Protein AF-A0A3D0DYP4-F1 (afdb_monomer_lite)

pLDDT: mean 95.82, std 3.36, range [83.12, 98.88]

Secondary structure (DSSP, 8-state):
-HHHHHHHHB-TTSPBPHHHHHHHHHHHTT------THHHHTTSSEEESSPPPHHHHHHH---BTTTEEE---TT-SSEEEEESTTTTTTHHHHHHHHHHHT-SEEEEE-TTEEEEE-TTSEEEEEESS-EEEEE-TT-EEPSSSS-EEEEEEEEE-TT-EEETTTTEEE--HHHHT-B--TTS-SB-S-EEES-TTSTTHHHHHHHHHHTBS-SEEEEEE---TTSSSTTEEEEEEEEEEEEEEEEE-SSSS-EEEEEEEEEEEEEEPPSSSS---

Sequence (277 aa):
DQARITRALRRADGANTLVLDALWEMYRRGGVIAGTSAGAAIMSSTMFGHPKPVLATLKLGLTDGQEITPGLGFIGDDVFVDQHLLVRGRFARMLPAMLQKGYKLGLGIDENTAMVVGPNRDVEVLGYKGALVVDLSAANAQQGPFNVSNVRLSYLDNGDRFNIASHSFTPAQDKADGRLDPARPYYREPLFSADILGNSTVVDLMGKLIDSDQPEAIGLTLDSPHGVQPDLGFEFKFSRTGESVGYMSAATEAYSIYNVRLDIRPIVVRRPLYQYK

Radius of gyration: 19.32 Å; chains: 1; bounding box: 42×48×60 Å

Foldseek 3Di:
DLVVVLPVQADPVRHGDPVLVVVVVCVVVVHDQDADASSQQLQQQKGADAADQLQCCLAPPDDEPHRIYGHSNNVHHQEGEHEQCQAQVCVRSVVSVCVVSVHFKYKYAHPQWDWDQDPQQKTAIAGDQFIKIWGCPVKDFDPDRTWIWFIWIKTAGHGWMARPVVRDTDHHPLFRVQKADQVQAPDEDAAEEAACSHRNNVVVSLVNQQRYPDQKHKYKDADDPPDDVRQKIKIKIKGDDPPWIKTAGPVDRDMIIGTIIITMDIDTQDPPNDDDD

Structure (mmCIF, N/CA/C/O backbone):
data_AF-A0A3D0DYP4-F1
#
_entry.id   AF-A0A3D0DYP4-F1
#
loop_
_atom_site.group_PDB
_atom_site.id
_atom_site.type_symbol
_atom_site.label_atom_id
_atom_site.label_alt_id
_atom_site.label_comp_id
_atom_site.label_asym_id
_atom_site.label_entity_id
_atom_site.label_seq_id
_atom_site.pdbx_PDB_ins_code
_atom_site.Cartn_x
_atom_site.Cartn_y
_atom_site.Cartn_z
_atom_site.occupancy
_atom_site.B_iso_or_equiv
_atom_site.auth_seq_id
_atom_site.auth_comp_id
_atom_site.auth_asym_id
_atom_site.auth_atom_id
_atom_site.pdbx_PDB_model_num
ATOM 1 N N . ASP A 1 1 ? 19.675 1.678 -3.512 1.00 87.25 1 ASP A N 1
ATOM 2 C CA . ASP A 1 1 ? 19.029 2.870 -4.086 1.00 87.25 1 ASP A CA 1
ATOM 3 C C . ASP A 1 1 ? 18.382 2.491 -5.407 1.00 87.25 1 ASP A C 1
ATOM 5 O O . ASP A 1 1 ? 19.077 2.048 -6.315 1.00 87.25 1 ASP A O 1
ATOM 9 N N . GLN A 1 2 ? 17.065 2.612 -5.486 1.00 90.88 2 GLN A N 1
ATOM 10 C CA . GLN A 1 2 ? 16.262 2.273 -6.656 1.00 90.88 2 GLN A CA 1
ATOM 11 C C . GLN A 1 2 ? 16.534 3.214 -7.834 1.00 90.88 2 GLN A C 1
ATOM 13 O O . GLN A 1 2 ? 16.577 2.752 -8.972 1.00 90.88 2 GLN A O 1
ATOM 18 N N . ALA A 1 3 ? 16.862 4.488 -7.580 1.00 91.12 3 ALA A N 1
ATOM 19 C CA . ALA A 1 3 ? 17.248 5.418 -8.640 1.00 91.12 3 ALA A CA 1
ATOM 20 C C . ALA A 1 3 ? 18.579 5.010 -9.299 1.0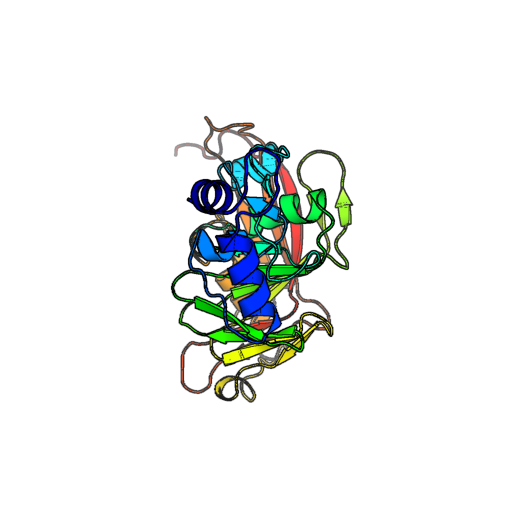0 91.12 3 ALA A C 1
ATOM 22 O O . ALA A 1 3 ? 18.757 5.149 -10.507 1.00 91.12 3 ALA A O 1
ATOM 23 N N . ARG A 1 4 ? 19.524 4.449 -8.534 1.00 93.81 4 ARG A N 1
ATOM 24 C CA . ARG A 1 4 ? 20.750 3.857 -9.089 1.00 93.81 4 ARG A CA 1
ATOM 25 C C . ARG A 1 4 ? 20.467 2.631 -9.960 1.00 93.81 4 ARG A C 1
ATOM 27 O O . ARG A 1 4 ? 21.131 2.485 -10.981 1.00 93.81 4 ARG A O 1
ATOM 34 N N . ILE A 1 5 ? 19.509 1.779 -9.580 1.00 95.31 5 ILE A N 1
ATOM 35 C CA . ILE A 1 5 ? 19.123 0.605 -10.382 1.00 95.31 5 ILE A CA 1
ATOM 36 C C . ILE A 1 5 ? 18.554 1.060 -11.727 1.00 95.31 5 ILE A C 1
ATOM 38 O O . ILE A 1 5 ? 19.027 0.616 -12.772 1.00 95.31 5 ILE A O 1
ATOM 42 N N . THR A 1 6 ? 17.593 1.990 -11.720 1.00 95.44 6 THR A N 1
ATOM 43 C CA . THR A 1 6 ? 16.993 2.476 -12.967 1.00 95.44 6 THR A CA 1
ATOM 44 C C . THR A 1 6 ? 18.008 3.214 -13.833 1.00 95.44 6 THR A C 1
ATOM 46 O O . THR A 1 6 ? 18.073 2.922 -15.019 1.00 95.44 6 THR A O 1
ATOM 49 N N . ARG A 1 7 ? 18.886 4.062 -13.273 1.00 94.12 7 ARG A N 1
ATOM 50 C CA . ARG A 1 7 ? 19.970 4.723 -14.036 1.00 94.12 7 ARG A CA 1
ATOM 51 C C . ARG A 1 7 ? 20.981 3.757 -14.661 1.00 94.12 7 ARG A C 1
ATOM 53 O O . ARG A 1 7 ? 21.606 4.106 -15.652 1.00 94.12 7 ARG A O 1
ATOM 60 N N . ALA A 1 8 ? 21.188 2.579 -14.075 1.00 96.75 8 ALA A N 1
ATOM 61 C CA . ALA A 1 8 ? 22.080 1.568 -14.645 1.00 96.75 8 ALA A CA 1
ATOM 62 C C . ALA A 1 8 ? 21.416 0.777 -15.787 1.00 96.75 8 ALA A C 1
ATOM 64 O O . ALA A 1 8 ? 22.102 0.265 -16.669 1.00 96.75 8 ALA A O 1
ATOM 65 N N . LEU A 1 9 ? 20.085 0.662 -15.763 1.00 97.50 9 LEU A N 1
ATOM 66 C CA . LEU A 1 9 ? 19.309 -0.166 -16.689 1.00 97.50 9 LEU A CA 1
ATOM 67 C C . LEU A 1 9 ? 18.567 0.643 -17.764 1.00 97.50 9 LEU A C 1
ATOM 69 O O . LEU A 1 9 ? 18.179 0.083 -18.786 1.00 97.50 9 LEU A O 1
ATOM 73 N N . ARG A 1 10 ? 18.427 1.956 -17.579 1.00 96.81 10 ARG A N 1
ATOM 74 C CA . ARG A 1 10 ? 17.870 2.913 -18.537 1.00 96.81 10 ARG A CA 1
ATOM 75 C C . ARG A 1 10 ? 18.953 3.881 -19.002 1.00 96.81 10 ARG A C 1
ATOM 77 O O . ARG A 1 10 ? 19.797 4.312 -18.221 1.00 96.81 10 ARG A O 1
ATOM 84 N N . ARG A 1 11 ? 18.908 4.239 -20.280 1.00 95.38 11 ARG A N 1
ATOM 85 C CA . ARG A 1 11 ? 19.701 5.322 -20.867 1.00 95.38 11 ARG A CA 1
ATOM 86 C C . ARG A 1 11 ? 19.122 6.683 -20.465 1.00 95.38 11 ARG A C 1
ATOM 88 O O . ARG A 1 11 ? 18.004 6.771 -19.962 1.00 95.38 11 ARG A O 1
ATOM 95 N N . ALA A 1 12 ? 19.887 7.752 -20.692 1.00 91.56 12 ALA A N 1
ATOM 96 C CA . ALA A 1 12 ? 19.491 9.114 -20.319 1.00 91.56 12 ALA A CA 1
ATOM 97 C C . ALA A 1 12 ? 18.227 9.610 -21.052 1.00 91.56 12 ALA A C 1
ATOM 99 O O . ALA A 1 12 ? 17.507 10.451 -20.526 1.00 91.56 12 ALA A O 1
ATOM 100 N N . ASP A 1 13 ? 17.948 9.065 -22.236 1.00 93.12 13 ASP A N 1
ATOM 101 C CA . ASP A 1 13 ? 16.744 9.316 -23.039 1.00 93.12 13 ASP A CA 1
ATOM 102 C C . ASP A 1 13 ? 15.527 8.472 -22.600 1.00 93.12 13 ASP A C 1
ATOM 104 O O . ASP A 1 13 ? 14.456 8.573 -23.193 1.00 93.12 13 ASP A O 1
ATOM 108 N N . GLY A 1 14 ? 15.675 7.631 -21.568 1.00 91.50 14 GLY A N 1
ATOM 109 C CA . GLY A 1 14 ? 14.636 6.731 -21.069 1.00 91.50 14 GLY A CA 1
ATOM 110 C C . GLY A 1 14 ? 14.553 5.384 -21.796 1.00 91.50 14 GLY A C 1
ATOM 111 O O . GLY A 1 14 ? 13.790 4.513 -21.366 1.00 91.50 14 GLY A O 1
ATOM 112 N N . ALA A 1 15 ? 15.346 5.157 -22.847 1.00 95.75 15 ALA A N 1
ATOM 113 C CA . ALA A 1 15 ? 15.391 3.868 -23.527 1.00 95.75 15 ALA A CA 1
ATOM 114 C C . ALA A 1 15 ? 16.019 2.783 -22.637 1.00 95.75 15 ALA A C 1
ATOM 116 O O . ALA A 1 15 ? 16.818 3.059 -21.736 1.00 95.75 15 ALA A O 1
ATOM 117 N N . ASN A 1 16 ? 15.675 1.523 -22.893 1.00 98.00 16 ASN A N 1
ATOM 118 C CA . ASN A 1 16 ? 16.319 0.396 -22.229 1.00 98.00 16 ASN A CA 1
ATOM 119 C C . ASN A 1 16 ? 17.803 0.304 -22.623 1.00 98.00 16 ASN A C 1
ATOM 121 O O . ASN A 1 16 ? 18.206 0.646 -23.739 1.00 98.00 16 ASN A O 1
ATOM 125 N N . THR A 1 17 ? 18.638 -0.172 -21.701 1.00 98.56 17 THR A N 1
ATOM 126 C CA . THR A 1 17 ? 19.943 -0.732 -22.073 1.00 98.56 17 THR A CA 1
ATOM 127 C C . THR A 1 17 ? 19.760 -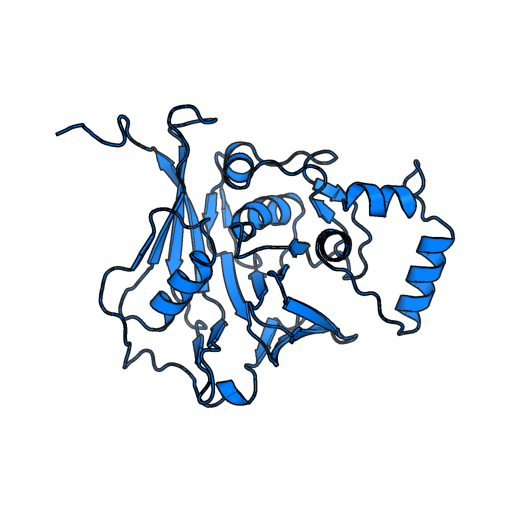2.143 -22.635 1.00 98.56 17 THR A C 1
ATOM 129 O O . THR A 1 17 ? 18.754 -2.794 -22.362 1.00 98.56 17 THR A O 1
ATOM 132 N N . LEU A 1 18 ? 20.773 -2.665 -23.336 1.00 98.38 18 LEU A N 1
ATOM 133 C CA . LEU A 1 18 ? 20.760 -4.054 -23.823 1.00 98.38 18 LEU A CA 1
ATOM 134 C C . LEU A 1 18 ? 20.574 -5.072 -22.685 1.00 98.38 18 LEU A C 1
ATOM 136 O O . LEU A 1 18 ? 19.973 -6.122 -22.881 1.00 98.38 18 LEU A O 1
ATOM 140 N N . VAL A 1 19 ? 21.066 -4.750 -21.483 1.00 98.25 19 VAL A N 1
ATOM 141 C CA . VAL A 1 19 ? 20.870 -5.584 -20.291 1.00 98.25 19 VAL A CA 1
ATOM 142 C C . VAL A 1 19 ? 19.402 -5.587 -19.877 1.00 98.25 19 VAL A C 1
ATOM 144 O O . VAL A 1 19 ? 18.854 -6.650 -19.605 1.00 98.25 19 VAL A O 1
ATOM 147 N N . LEU A 1 20 ? 18.749 -4.422 -19.846 1.00 98.38 20 LEU A N 1
ATOM 148 C CA . LEU A 1 20 ? 17.332 -4.349 -19.499 1.00 98.38 20 LEU A CA 1
ATOM 149 C C . LEU A 1 20 ? 16.452 -5.046 -20.545 1.00 98.38 20 LEU A C 1
ATOM 151 O O . LEU A 1 20 ? 15.517 -5.744 -20.161 1.00 98.38 20 LEU A O 1
ATOM 155 N N . ASP A 1 21 ? 16.777 -4.928 -21.833 1.00 98.56 21 ASP A N 1
ATOM 156 C CA . ASP A 1 21 ? 16.085 -5.676 -22.889 1.00 98.56 21 ASP A CA 1
ATOM 157 C C . ASP A 1 21 ? 16.237 -7.191 -22.699 1.00 98.56 21 ASP A C 1
ATOM 159 O O . ASP A 1 21 ? 15.239 -7.911 -22.691 1.00 98.56 21 ASP A O 1
ATOM 163 N N . ALA A 1 22 ? 17.451 -7.677 -22.422 1.00 98.56 22 ALA A N 1
ATOM 164 C CA . ALA A 1 22 ? 17.691 -9.095 -22.150 1.00 98.56 22 ALA A CA 1
ATOM 165 C C . ALA A 1 22 ? 16.941 -9.604 -20.902 1.00 98.56 22 ALA A C 1
ATOM 167 O O . ALA A 1 22 ? 16.429 -10.726 -20.904 1.00 98.56 22 ALA A O 1
ATOM 168 N N . LEU A 1 23 ? 16.839 -8.790 -19.843 1.00 98.44 23 LEU A N 1
ATOM 169 C CA . LEU A 1 23 ? 16.047 -9.118 -18.650 1.00 98.44 23 LEU A CA 1
ATOM 170 C C . LEU A 1 23 ? 14.555 -9.227 -18.981 1.00 98.44 23 LEU A C 1
ATOM 172 O O . LEU A 1 23 ? 13.903 -10.180 -18.560 1.00 98.44 23 LEU A O 1
ATOM 176 N N . TRP A 1 24 ? 14.025 -8.286 -19.764 1.00 98.19 24 TRP A N 1
ATOM 177 C CA . TRP A 1 24 ? 12.640 -8.322 -20.227 1.00 98.19 24 TRP A CA 1
ATOM 178 C C . TRP A 1 24 ? 12.347 -9.530 -21.114 1.00 98.19 24 TRP A C 1
ATOM 180 O O . TRP A 1 24 ? 11.310 -10.169 -20.947 1.00 98.19 24 TRP A O 1
ATOM 190 N N . GLU A 1 25 ? 13.247 -9.870 -22.035 1.00 98.38 25 GLU A N 1
ATOM 191 C CA . GLU A 1 25 ? 13.122 -11.077 -22.853 1.00 98.38 25 GLU A CA 1
ATOM 192 C C . GLU A 1 25 ? 13.130 -12.347 -22.001 1.00 98.38 25 GLU A C 1
ATOM 194 O O . GLU A 1 25 ? 12.296 -13.227 -22.200 1.00 98.38 25 GLU A O 1
ATOM 199 N N . MET A 1 26 ? 14.048 -12.443 -21.035 1.00 98.25 26 MET A N 1
ATOM 200 C CA . MET A 1 26 ? 14.122 -13.570 -20.106 1.00 98.25 26 MET A CA 1
ATOM 201 C C . MET A 1 26 ? 12.825 -13.712 -19.301 1.00 98.25 26 MET A C 1
ATOM 203 O O . MET A 1 26 ? 12.260 -14.805 -19.257 1.00 98.25 26 MET A O 1
ATOM 207 N N . TYR A 1 27 ? 12.313 -12.608 -18.752 1.00 97.62 27 TYR A N 1
ATOM 208 C CA . TYR A 1 27 ? 11.062 -12.588 -17.996 1.00 97.62 27 TYR A CA 1
ATOM 209 C C . TYR A 1 27 ? 9.865 -13.026 -18.851 1.00 97.62 27 TYR A C 1
ATOM 211 O O . TYR A 1 27 ? 9.103 -13.908 -18.463 1.00 97.62 27 TYR A O 1
ATOM 219 N N . ARG A 1 28 ? 9.745 -12.500 -20.077 1.00 95.81 28 ARG A N 1
ATOM 220 C CA . ARG A 1 28 ? 8.665 -12.859 -21.017 1.00 95.81 28 ARG A CA 1
ATOM 221 C C . ARG A 1 28 ? 8.725 -14.311 -21.496 1.00 95.81 28 ARG A C 1
ATOM 223 O O . ARG A 1 28 ? 7.699 -14.850 -21.896 1.00 95.81 28 ARG A O 1
ATOM 230 N N . ARG A 1 29 ? 9.895 -14.957 -21.442 1.00 97.19 29 ARG A N 1
ATOM 231 C CA . ARG A 1 29 ? 10.062 -16.399 -21.706 1.00 97.19 29 ARG A CA 1
ATOM 232 C C . ARG A 1 29 ? 9.784 -17.281 -20.478 1.00 97.19 29 ARG A C 1
ATOM 234 O O . ARG A 1 29 ? 10.038 -18.480 -20.537 1.00 97.19 29 ARG A O 1
ATOM 241 N N . GLY A 1 30 ? 9.273 -16.712 -19.385 1.00 96.12 30 GLY A N 1
ATOM 242 C CA . GLY A 1 30 ? 8.930 -17.438 -18.159 1.00 96.12 30 GLY A CA 1
ATOM 243 C C . GLY A 1 30 ? 10.058 -17.517 -17.132 1.00 96.12 30 GLY A C 1
ATOM 244 O O . GLY A 1 30 ? 9.945 -18.257 -16.158 1.00 96.12 30 GLY A O 1
ATOM 245 N N . GLY A 1 31 ? 11.153 -16.780 -17.327 1.00 97.56 31 GLY A N 1
ATOM 246 C CA . GLY A 1 31 ? 12.169 -16.639 -16.293 1.00 97.56 31 GLY A CA 1
ATOM 247 C C . GLY A 1 31 ? 11.711 -15.717 -15.156 1.00 97.56 31 GLY A C 1
ATOM 248 O O . GLY A 1 31 ? 10.769 -14.940 -15.298 1.00 97.56 31 GLY A O 1
ATOM 249 N N . VAL A 1 32 ? 12.376 -15.808 -14.005 1.00 97.31 32 VAL A N 1
ATOM 250 C CA . VAL A 1 32 ? 11.975 -15.105 -12.777 1.00 97.31 32 VAL A CA 1
ATOM 251 C C . VAL A 1 32 ? 12.856 -13.882 -12.547 1.00 97.31 32 VAL A C 1
ATOM 253 O O . VAL A 1 32 ? 14.083 -13.968 -12.605 1.00 97.31 32 VAL A O 1
ATOM 256 N N . ILE A 1 33 ? 12.230 -12.749 -12.221 1.00 98.00 33 ILE A N 1
ATOM 257 C CA . ILE A 1 33 ? 12.911 -11.561 -11.701 1.00 98.00 33 ILE A CA 1
ATOM 258 C C . ILE A 1 33 ? 12.528 -11.402 -10.233 1.00 98.00 33 ILE A C 1
ATOM 260 O O . ILE A 1 33 ? 11.350 -11.345 -9.891 1.00 98.00 33 ILE A O 1
ATOM 264 N N . ALA A 1 34 ? 13.535 -11.313 -9.370 1.00 97.38 34 ALA A N 1
ATOM 265 C CA . ALA A 1 34 ? 13.367 -11.087 -7.942 1.00 97.38 34 ALA A CA 1
ATOM 266 C C . ALA A 1 34 ? 14.136 -9.835 -7.513 1.00 97.38 34 ALA A C 1
ATOM 268 O O . ALA A 1 34 ? 15.216 -9.540 -8.028 1.00 97.38 34 ALA A O 1
ATOM 269 N N . GLY A 1 35 ? 13.588 -9.100 -6.548 1.00 96.00 35 GLY A N 1
ATOM 270 C CA . GLY A 1 35 ? 14.201 -7.886 -6.028 1.00 96.00 35 GLY A CA 1
ATOM 271 C C . GLY A 1 35 ? 13.782 -7.621 -4.588 1.00 96.00 35 GLY A C 1
ATOM 272 O O . GLY A 1 35 ? 12.615 -7.755 -4.242 1.00 96.00 35 GLY A O 1
ATOM 273 N N . THR A 1 36 ? 14.742 -7.229 -3.750 1.00 95.44 36 THR A N 1
ATOM 274 C CA . THR A 1 36 ? 14.519 -6.869 -2.341 1.00 95.44 36 THR A CA 1
ATOM 275 C C . THR A 1 36 ? 14.731 -5.373 -2.126 1.00 95.44 36 THR A C 1
ATOM 277 O O . THR A 1 36 ? 15.600 -4.767 -2.763 1.00 95.44 36 THR A O 1
ATOM 280 N N . SER A 1 37 ? 13.938 -4.761 -1.241 1.00 93.88 37 SER A N 1
ATOM 281 C CA . SER A 1 37 ? 13.980 -3.322 -0.948 1.00 93.88 37 SER A CA 1
ATOM 282 C C . SER A 1 37 ? 13.903 -2.488 -2.243 1.00 93.88 37 SER A C 1
ATOM 284 O O . SER A 1 37 ? 12.920 -2.577 -2.975 1.00 93.88 37 SER A O 1
ATOM 286 N N . ALA A 1 38 ? 14.945 -1.735 -2.603 1.00 95.38 38 ALA A N 1
ATOM 287 C CA . ALA A 1 38 ? 15.020 -1.011 -3.876 1.00 95.38 38 ALA A CA 1
ATOM 288 C C . ALA A 1 38 ? 14.679 -1.875 -5.112 1.00 95.38 38 ALA A C 1
ATOM 290 O O . ALA A 1 38 ? 14.081 -1.371 -6.057 1.00 95.38 38 ALA A O 1
ATOM 291 N N . GLY A 1 39 ? 15.024 -3.168 -5.093 1.00 97.12 39 GLY A N 1
ATOM 292 C CA . GLY A 1 39 ? 14.673 -4.126 -6.141 1.00 97.12 39 GLY A CA 1
ATOM 293 C C . GLY A 1 39 ? 13.178 -4.463 -6.210 1.00 97.12 39 GLY A C 1
ATOM 294 O O . GLY A 1 39 ? 12.693 -4.791 -7.282 1.00 97.12 39 GLY A O 1
ATOM 295 N N . ALA A 1 40 ? 12.444 -4.367 -5.099 1.00 96.94 40 ALA A N 1
ATOM 296 C CA . ALA A 1 40 ? 10.988 -4.510 -5.088 1.00 96.94 40 ALA A CA 1
ATOM 297 C C . ALA A 1 40 ? 10.311 -3.236 -5.616 1.00 96.94 40 ALA A C 1
ATOM 299 O O . ALA A 1 40 ? 9.395 -3.309 -6.427 1.00 96.94 40 ALA A O 1
ATOM 300 N N . ALA A 1 41 ? 10.814 -2.059 -5.225 1.00 97.06 41 ALA A N 1
ATOM 301 C CA . ALA A 1 41 ? 10.252 -0.772 -5.641 1.00 97.06 41 ALA A CA 1
ATOM 302 C C . ALA A 1 41 ? 10.283 -0.561 -7.166 1.00 97.06 41 ALA A C 1
ATOM 304 O O . ALA A 1 41 ? 9.374 0.045 -7.719 1.00 97.06 41 ALA A O 1
ATOM 305 N N . ILE A 1 42 ? 11.306 -1.072 -7.862 1.00 97.69 42 ILE A N 1
ATOM 306 C CA . ILE A 1 42 ? 11.396 -0.971 -9.329 1.00 97.69 42 ILE A CA 1
ATOM 307 C C . ILE A 1 42 ? 10.405 -1.879 -10.074 1.00 97.69 42 ILE A C 1
ATOM 309 O O . ILE A 1 42 ? 10.315 -1.774 -11.296 1.00 97.69 42 ILE A O 1
ATOM 313 N N . MET A 1 43 ? 9.710 -2.796 -9.392 1.00 98.19 43 MET A N 1
ATOM 314 C CA . MET A 1 43 ? 8.836 -3.764 -10.061 1.00 98.19 43 MET A CA 1
ATOM 315 C C . MET A 1 43 ? 7.612 -3.093 -10.683 1.00 98.19 43 MET A C 1
ATOM 317 O O . MET A 1 43 ? 7.202 -3.505 -11.763 1.00 98.19 43 MET A O 1
ATOM 321 N N . SER A 1 44 ? 7.064 -2.047 -10.060 1.00 98.06 44 SER A N 1
ATOM 322 C CA . SER A 1 44 ? 5.999 -1.218 -10.638 1.00 98.06 44 SER A CA 1
ATOM 323 C C . SER A 1 44 ? 6.544 -0.191 -11.631 1.00 98.06 44 SER A C 1
ATOM 325 O O . SER A 1 44 ? 7.724 0.169 -11.607 1.00 98.06 44 SER A O 1
ATOM 327 N N . SER A 1 45 ? 5.690 0.288 -12.539 1.00 97.50 45 SER A N 1
ATOM 328 C CA . SER A 1 45 ? 6.084 1.285 -13.545 1.00 97.50 45 SER A CA 1
ATOM 329 C C . SER A 1 45 ? 6.295 2.686 -12.970 1.00 97.50 45 SER A C 1
ATOM 331 O O . SER A 1 45 ? 7.064 3.469 -13.526 1.00 97.50 45 SER A O 1
ATOM 333 N N . THR A 1 46 ? 5.713 2.974 -11.804 1.00 98.06 46 THR A N 1
ATOM 334 C CA . THR A 1 46 ? 6.084 4.105 -10.944 1.00 98.06 46 THR A CA 1
ATOM 335 C C . THR A 1 46 ? 6.715 3.588 -9.656 1.00 98.06 46 THR A C 1
ATOM 337 O O . THR A 1 46 ? 6.243 2.605 -9.091 1.00 98.06 46 THR A O 1
ATOM 340 N N . MET A 1 47 ? 7.746 4.269 -9.160 1.00 97.56 47 MET A N 1
ATOM 341 C CA . MET A 1 47 ? 8.402 3.975 -7.884 1.00 97.56 47 MET A CA 1
ATOM 342 C C . MET A 1 47 ? 8.669 5.258 -7.090 1.00 97.56 47 MET A C 1
ATOM 344 O O . MET A 1 47 ? 8.713 6.349 -7.658 1.00 97.56 47 MET A O 1
ATOM 348 N N . PHE A 1 48 ? 8.940 5.139 -5.789 1.00 97.31 48 PHE A N 1
ATOM 349 C CA . PHE A 1 48 ? 9.502 6.258 -5.028 1.00 97.31 48 PHE A CA 1
ATOM 350 C C . PHE A 1 48 ? 10.977 6.480 -5.395 1.00 97.31 48 PHE A C 1
ATOM 352 O O . PHE A 1 48 ? 11.792 5.576 -5.228 1.00 97.31 48 PHE A O 1
ATOM 359 N N . GLY A 1 49 ? 11.334 7.683 -5.845 1.00 93.75 49 GLY A N 1
ATOM 360 C CA . GLY A 1 49 ? 12.709 8.093 -6.142 1.00 93.75 49 GLY A CA 1
ATOM 361 C C . GLY A 1 49 ? 13.413 8.616 -4.891 1.00 93.75 49 GLY A C 1
ATOM 362 O O . GLY A 1 49 ? 14.093 7.865 -4.193 1.00 93.75 49 GLY A O 1
ATOM 363 N N . HIS A 1 50 ? 13.189 9.896 -4.579 1.00 91.88 50 HIS A N 1
ATOM 364 C CA . HIS A 1 50 ? 13.703 10.571 -3.381 1.00 91.88 50 HIS A CA 1
ATOM 365 C C . HIS A 1 50 ? 12.546 10.936 -2.439 1.00 91.88 50 HIS A C 1
ATOM 367 O O . HIS A 1 50 ? 12.138 12.093 -2.381 1.00 91.88 50 HIS A O 1
ATOM 373 N N . PRO A 1 51 ? 11.949 9.958 -1.737 1.00 90.62 51 PRO A N 1
ATOM 374 C CA . PRO A 1 51 ? 10.749 10.203 -0.953 1.00 90.62 51 PRO A CA 1
ATOM 375 C C . PRO A 1 51 ? 11.033 11.087 0.264 1.00 90.62 51 PRO A C 1
ATOM 377 O O . PRO A 1 51 ? 12.016 10.891 0.983 1.00 90.62 51 PRO A O 1
ATOM 380 N N . LYS A 1 52 ? 10.091 11.984 0.556 1.00 93.69 52 LYS A N 1
ATOM 381 C CA . LYS A 1 52 ? 9.989 12.662 1.851 1.00 93.69 52 LYS A CA 1
ATOM 382 C C . LYS A 1 52 ? 9.714 11.637 2.971 1.00 93.69 52 LYS A C 1
ATOM 384 O O . LYS A 1 52 ? 9.258 10.518 2.696 1.00 93.69 52 LYS A O 1
ATOM 389 N N . PRO A 1 53 ? 9.918 12.001 4.252 1.00 94.06 53 PRO A N 1
ATOM 390 C CA . PRO A 1 53 ? 9.329 11.261 5.367 1.00 94.06 53 PRO A CA 1
ATOM 391 C C . PRO A 1 53 ? 7.820 11.043 5.166 1.00 94.06 53 PRO A C 1
ATOM 393 O O . PRO A 1 53 ? 7.158 11.837 4.493 1.00 94.06 53 PRO A O 1
ATOM 396 N N . VAL A 1 54 ? 7.263 9.977 5.749 1.00 95.75 54 VAL A N 1
ATOM 397 C CA . VAL A 1 54 ? 5.864 9.571 5.510 1.00 95.75 54 VAL A CA 1
ATOM 398 C C . VAL A 1 54 ? 4.888 10.701 5.835 1.00 95.75 54 VAL A C 1
ATOM 400 O O . VAL A 1 54 ? 4.114 11.103 4.972 1.00 95.75 54 VAL A O 1
ATOM 403 N N . LEU A 1 55 ? 4.977 11.283 7.032 1.00 95.31 55 LEU A N 1
ATOM 404 C CA . LEU A 1 55 ? 4.087 12.372 7.430 1.00 95.31 55 LEU A CA 1
ATOM 405 C C . LEU A 1 55 ? 4.252 13.616 6.543 1.00 95.31 55 LEU A C 1
ATOM 407 O O . LEU A 1 55 ? 3.266 14.217 6.127 1.00 95.31 55 LEU A O 1
ATOM 411 N N . ALA A 1 56 ? 5.487 13.967 6.177 1.00 95.12 56 ALA A N 1
ATOM 412 C CA . ALA A 1 56 ? 5.747 15.071 5.255 1.00 95.12 56 ALA A CA 1
ATOM 413 C C . ALA A 1 56 ? 5.146 14.816 3.861 1.00 95.12 56 ALA A C 1
ATOM 415 O O . ALA A 1 56 ? 4.686 15.756 3.222 1.00 95.12 56 ALA A O 1
ATOM 416 N N . THR A 1 57 ? 5.095 13.559 3.413 1.00 96.44 57 THR A N 1
ATOM 417 C CA . THR A 1 57 ? 4.422 13.174 2.163 1.00 96.44 57 THR A CA 1
ATOM 418 C C . THR A 1 57 ? 2.921 13.459 2.228 1.00 96.44 57 THR A C 1
ATOM 420 O O . THR A 1 57 ? 2.367 14.014 1.286 1.00 96.44 57 THR A O 1
ATOM 423 N N . LEU A 1 58 ? 2.263 13.150 3.350 1.00 96.81 58 LEU A N 1
ATOM 424 C CA . LEU A 1 58 ? 0.837 13.449 3.535 1.00 96.81 58 LEU A CA 1
ATOM 425 C C . LEU A 1 58 ? 0.562 14.961 3.590 1.00 96.81 58 LEU A C 1
ATOM 427 O O . LEU A 1 58 ? -0.451 15.429 3.078 1.00 96.81 58 LEU A O 1
ATOM 431 N N . LYS A 1 59 ? 1.469 15.734 4.198 1.00 96.12 59 LYS A N 1
ATOM 432 C CA . LYS A 1 59 ? 1.324 17.192 4.363 1.00 96.12 59 LYS A CA 1
ATOM 433 C C . LYS A 1 59 ? 1.628 17.994 3.100 1.00 96.12 59 LYS A C 1
ATOM 435 O O . LYS A 1 59 ? 1.009 19.028 2.869 1.00 96.12 59 LYS A O 1
ATOM 440 N N . LEU A 1 60 ? 2.635 17.569 2.338 1.00 95.81 60 LEU A N 1
ATOM 441 C CA . LEU A 1 60 ? 3.216 18.347 1.238 1.00 95.81 60 LEU A CA 1
ATOM 442 C C . LEU A 1 60 ? 2.945 17.745 -0.142 1.00 95.81 60 LEU A C 1
ATOM 444 O O . LEU A 1 60 ? 3.258 18.380 -1.145 1.00 95.81 60 LEU A O 1
ATOM 448 N N . GLY A 1 61 ? 2.399 16.530 -0.202 1.00 95.12 61 GLY A N 1
ATOM 449 C CA . GLY A 1 61 ? 2.212 15.805 -1.450 1.00 95.12 61 GLY A CA 1
ATOM 450 C C . GLY A 1 61 ? 3.527 15.326 -2.071 1.00 95.12 61 GLY A C 1
ATOM 451 O O . GLY A 1 61 ? 4.566 15.195 -1.410 1.00 95.12 61 GLY A O 1
ATOM 452 N N . LEU A 1 62 ? 3.453 15.027 -3.367 1.00 96.44 62 LEU A N 1
ATOM 453 C CA . LEU A 1 62 ? 4.510 14.392 -4.148 1.00 96.44 62 LEU A CA 1
ATOM 454 C C . LEU A 1 62 ? 4.713 15.135 -5.470 1.00 96.44 62 LEU A C 1
ATOM 456 O O . LEU A 1 62 ? 3.754 15.544 -6.124 1.00 96.44 62 LEU A O 1
ATOM 460 N N . THR A 1 63 ? 5.966 15.235 -5.898 1.00 97.00 63 THR A N 1
ATOM 461 C CA . THR A 1 63 ? 6.337 15.818 -7.186 1.00 97.00 63 THR A CA 1
ATOM 462 C C . THR A 1 63 ? 6.862 14.729 -8.123 1.00 97.00 63 THR A C 1
ATOM 464 O O . THR A 1 63 ? 7.779 13.977 -7.769 1.00 97.00 63 THR A O 1
ATOM 467 N N . ASP A 1 64 ? 6.298 14.657 -9.334 1.00 96.62 64 ASP A N 1
ATOM 468 C CA . ASP A 1 64 ? 6.803 13.792 -10.408 1.00 96.62 64 ASP A CA 1
ATOM 469 C C . ASP A 1 64 ? 8.255 14.167 -10.754 1.00 96.62 64 ASP A C 1
ATOM 471 O O . ASP A 1 64 ? 8.619 15.339 -10.844 1.00 96.62 64 ASP A O 1
ATOM 475 N N . GLY A 1 65 ? 9.109 13.161 -10.927 1.00 93.50 65 GLY A N 1
ATOM 476 C CA . GLY A 1 65 ? 10.540 13.348 -11.178 1.00 93.50 65 GLY A CA 1
ATOM 477 C C . GLY A 1 65 ? 11.381 13.591 -9.918 1.00 93.50 65 GLY A C 1
ATOM 478 O O . GLY A 1 65 ? 12.607 13.541 -10.006 1.00 93.50 65 GLY A O 1
ATOM 479 N N . GLN A 1 66 ? 10.758 13.801 -8.751 1.00 93.94 66 GLN A N 1
ATOM 480 C CA . GLN A 1 66 ? 11.451 13.939 -7.465 1.00 93.94 66 GLN A CA 1
ATOM 481 C C . GLN A 1 66 ? 11.097 12.786 -6.520 1.00 93.94 66 GLN A C 1
ATOM 483 O O . GLN A 1 66 ? 11.843 11.804 -6.431 1.00 93.94 66 GLN A O 1
ATOM 488 N N . GLU A 1 67 ? 9.958 12.875 -5.825 1.00 96.88 67 GLU A N 1
ATOM 489 C CA . GLU A 1 67 ? 9.554 11.846 -4.865 1.00 96.88 67 GLU A CA 1
ATOM 490 C C . GLU A 1 67 ? 9.077 10.578 -5.555 1.00 96.88 67 GLU A C 1
ATOM 492 O O . GLU A 1 67 ? 9.321 9.492 -5.035 1.00 96.88 67 GLU A O 1
ATOM 497 N N . ILE A 1 68 ? 8.436 10.707 -6.717 1.00 97.50 68 ILE A N 1
ATOM 498 C CA . ILE A 1 68 ? 7.998 9.585 -7.547 1.00 97.50 68 ILE A CA 1
ATOM 499 C C . ILE A 1 68 ? 8.633 9.683 -8.933 1.00 97.50 68 ILE A C 1
ATOM 501 O O . ILE A 1 68 ? 8.681 10.749 -9.544 1.00 97.50 68 ILE A O 1
ATOM 505 N N . THR A 1 69 ? 9.171 8.570 -9.422 1.00 96.88 69 THR A N 1
ATOM 506 C CA . THR A 1 69 ? 9.890 8.481 -10.700 1.00 96.88 69 THR A CA 1
ATOM 507 C C . THR A 1 69 ? 9.521 7.187 -11.426 1.00 96.88 69 THR A C 1
ATOM 509 O O . THR A 1 69 ? 8.999 6.269 -10.790 1.00 96.88 69 THR A O 1
ATOM 512 N N . PRO A 1 70 ? 9.822 7.053 -12.729 1.00 96.94 70 PRO A N 1
ATOM 513 C CA . PRO A 1 70 ? 9.614 5.795 -13.439 1.00 96.94 70 PRO A CA 1
ATOM 514 C C . PRO A 1 70 ? 10.395 4.636 -12.802 1.00 96.94 70 PRO A C 1
ATOM 516 O O . PRO A 1 70 ? 11.578 4.781 -12.478 1.00 96.94 70 PRO A O 1
ATOM 519 N N . GLY A 1 71 ? 9.724 3.501 -12.617 1.00 97.38 71 GLY A N 1
ATOM 520 C CA . GLY A 1 71 ? 10.319 2.212 -12.272 1.00 97.38 71 GLY A CA 1
ATOM 521 C C . GLY A 1 71 ? 10.634 1.387 -13.523 1.00 97.38 71 GLY A C 1
ATOM 522 O O . GLY A 1 71 ? 10.777 1.926 -14.623 1.00 97.38 71 GLY A O 1
ATOM 523 N N . LEU A 1 72 ? 10.775 0.069 -13.365 1.00 97.94 72 LEU A N 1
ATOM 524 C CA . LEU A 1 72 ? 11.019 -0.842 -14.486 1.00 97.94 72 LEU A CA 1
ATOM 525 C C . LEU A 1 72 ? 9.757 -1.540 -14.982 1.00 97.94 72 LEU A C 1
ATOM 527 O O . LEU A 1 72 ? 9.750 -1.885 -16.155 1.00 97.94 72 LEU A O 1
ATOM 531 N N . GLY A 1 73 ? 8.700 -1.668 -14.172 1.00 97.31 73 GLY A N 1
ATOM 532 C CA . GLY A 1 73 ? 7.365 -2.068 -14.645 1.00 97.31 73 GLY A CA 1
ATOM 533 C C . GLY A 1 73 ? 7.156 -3.563 -14.900 1.00 97.31 73 GLY A C 1
ATOM 534 O O . GLY A 1 73 ? 6.224 -3.925 -15.611 1.00 97.31 73 GLY A O 1
ATOM 535 N N . PHE A 1 74 ? 7.984 -4.443 -14.333 1.00 97.56 74 PHE A N 1
ATOM 536 C CA . PHE A 1 74 ? 7.849 -5.898 -14.483 1.00 97.56 74 PHE A CA 1
ATOM 537 C C . PHE A 1 74 ? 6.488 -6.458 -14.037 1.00 97.56 74 PHE A C 1
ATOM 539 O O . PHE A 1 74 ? 6.044 -7.451 -14.602 1.00 97.56 74 PHE A O 1
ATOM 546 N N . ILE A 1 75 ? 5.801 -5.822 -13.079 1.00 96.25 75 ILE A N 1
ATOM 547 C CA . ILE A 1 75 ? 4.463 -6.244 -12.616 1.00 96.25 75 ILE A CA 1
ATOM 548 C C . ILE A 1 75 ? 3.306 -5.622 -13.425 1.00 96.25 75 ILE A C 1
ATOM 550 O O . ILE A 1 75 ? 2.139 -5.849 -13.107 1.00 96.25 75 ILE A O 1
ATOM 554 N N . GLY A 1 76 ? 3.614 -4.865 -14.480 1.00 95.38 76 GLY A N 1
ATOM 555 C CA . GLY A 1 76 ? 2.639 -4.118 -15.272 1.00 95.38 76 GLY A CA 1
ATOM 556 C C . GLY A 1 76 ? 2.412 -2.689 -14.774 1.00 95.38 76 GLY A C 1
ATOM 557 O O . GLY A 1 76 ? 3.109 -2.190 -13.885 1.00 95.38 76 GLY A O 1
ATOM 558 N N . ASP A 1 77 ? 1.428 -2.030 -15.386 1.00 96.94 77 ASP A N 1
ATOM 559 C CA . ASP A 1 77 ? 1.115 -0.612 -15.170 1.00 96.94 77 ASP A CA 1
ATOM 560 C C . ASP A 1 77 ? -0.057 -0.370 -14.212 1.00 96.94 77 ASP A C 1
ATOM 562 O O . ASP A 1 77 ? -0.384 0.773 -13.910 1.00 96.94 77 ASP A O 1
ATOM 566 N N . ASP A 1 78 ? -0.685 -1.435 -13.720 1.00 97.56 78 ASP A N 1
ATOM 567 C CA . ASP A 1 78 ? -1.902 -1.402 -12.907 1.00 97.56 78 ASP A CA 1
ATOM 568 C C . ASP A 1 78 ? -1.655 -1.654 -11.409 1.00 97.56 78 ASP A C 1
ATOM 570 O O . ASP A 1 78 ? -2.553 -1.433 -10.594 1.00 97.56 78 ASP A O 1
ATOM 574 N N . VAL A 1 79 ? -0.433 -2.051 -11.031 1.00 98.38 79 VAL A N 1
ATOM 575 C CA . VAL A 1 79 ? -0.047 -2.345 -9.643 1.00 98.38 79 VAL A CA 1
ATOM 576 C C . VAL A 1 79 ? 1.104 -1.455 -9.191 1.00 98.38 79 VAL A C 1
ATOM 578 O O . VAL A 1 79 ? 2.172 -1.432 -9.804 1.00 98.38 79 VAL A O 1
ATOM 581 N N . PHE A 1 80 ? 0.907 -0.761 -8.072 1.00 98.69 80 PHE A N 1
ATOM 582 C CA . PHE A 1 80 ? 1.965 -0.007 -7.399 1.00 98.69 80 PHE A CA 1
ATOM 583 C C . PHE A 1 80 ? 2.666 -0.864 -6.340 1.00 98.69 80 PHE A C 1
ATOM 585 O O . PHE A 1 80 ? 1.993 -1.538 -5.561 1.00 98.69 80 PHE A O 1
ATOM 592 N N . VAL A 1 81 ? 4.001 -0.811 -6.267 1.00 98.44 81 VAL A N 1
ATOM 593 C CA . VAL A 1 81 ? 4.781 -1.565 -5.275 1.00 98.44 81 VAL A CA 1
ATOM 594 C C . VAL A 1 81 ? 5.576 -0.631 -4.365 1.00 98.44 81 VAL A C 1
ATOM 596 O O . VAL A 1 81 ? 6.296 0.254 -4.826 1.00 98.44 81 VAL A O 1
ATOM 599 N N . ASP A 1 82 ? 5.500 -0.861 -3.053 1.00 97.38 82 ASP A N 1
ATOM 600 C CA . ASP A 1 82 ? 6.413 -0.260 -2.071 1.00 97.38 82 ASP A CA 1
ATOM 601 C C . ASP A 1 82 ? 6.886 -1.313 -1.046 1.00 97.38 82 ASP A C 1
ATOM 603 O O . ASP A 1 82 ? 6.445 -2.461 -1.038 1.00 97.38 82 ASP A O 1
ATOM 607 N N . GLN A 1 83 ? 7.861 -0.948 -0.215 1.00 94.31 83 GLN A N 1
ATOM 608 C CA . GLN A 1 83 ? 8.599 -1.861 0.658 1.00 94.31 83 GLN A CA 1
ATOM 609 C C . GLN A 1 83 ? 8.869 -1.281 2.050 1.00 94.31 83 GLN A C 1
ATOM 611 O O . GLN A 1 83 ? 8.983 -0.060 2.214 1.00 94.31 83 GLN A O 1
ATOM 616 N N . HIS A 1 84 ? 9.071 -2.166 3.034 1.00 93.19 84 HIS A N 1
ATOM 617 C CA . HIS A 1 84 ? 9.172 -1.850 4.470 1.00 93.19 84 HIS A CA 1
ATOM 618 C C . HIS A 1 84 ? 7.901 -1.148 4.969 1.00 93.19 84 HIS A C 1
ATOM 620 O O . HIS A 1 84 ? 7.965 -0.077 5.585 1.00 93.19 84 HIS A O 1
ATOM 626 N N . LEU A 1 85 ? 6.740 -1.685 4.587 1.00 90.00 85 LEU A N 1
ATOM 627 C CA . LEU A 1 85 ? 5.457 -1.023 4.787 1.00 90.00 85 LEU A CA 1
ATOM 628 C C . LEU A 1 85 ? 5.052 -0.872 6.246 1.00 90.00 85 LEU A C 1
ATOM 630 O O . LEU A 1 85 ? 4.598 0.207 6.631 1.00 90.00 85 LEU A O 1
ATOM 634 N N . LEU A 1 86 ? 5.210 -1.933 7.029 1.00 88.62 86 LEU A N 1
ATOM 635 C CA . LEU A 1 86 ? 4.713 -2.019 8.397 1.00 88.62 86 LEU A CA 1
ATOM 636 C C . LEU A 1 86 ? 5.730 -1.440 9.364 1.00 88.62 86 LEU A C 1
ATOM 638 O O . LEU A 1 86 ? 5.394 -0.595 10.187 1.00 88.62 86 LEU A O 1
ATOM 642 N N . VAL A 1 87 ? 7.001 -1.813 9.201 1.00 84.25 87 VAL A N 1
ATOM 643 C CA . VAL A 1 87 ? 8.078 -1.372 10.097 1.00 84.25 87 VAL A CA 1
ATOM 644 C C . VAL A 1 87 ? 8.328 0.141 10.060 1.00 84.25 87 VAL A C 1
ATOM 646 O O . VAL A 1 87 ? 8.892 0.703 10.997 1.00 84.25 87 VAL A O 1
ATOM 649 N N . ARG A 1 88 ? 7.918 0.823 8.982 1.00 88.56 88 ARG A N 1
ATOM 650 C CA . ARG A 1 88 ? 8.160 2.263 8.768 1.00 88.56 88 ARG A CA 1
ATOM 651 C C . ARG A 1 88 ? 6.888 3.069 8.490 1.00 88.56 88 ARG A C 1
ATOM 653 O O . ARG A 1 88 ? 7.000 4.190 7.990 1.00 88.56 88 ARG A O 1
ATOM 660 N N . GLY A 1 89 ? 5.704 2.483 8.687 1.00 92.06 89 GLY A N 1
ATOM 661 C CA . GLY A 1 89 ? 4.422 3.138 8.401 1.00 92.06 89 GLY A CA 1
ATOM 662 C C . GLY A 1 89 ? 4.253 3.587 6.941 1.00 92.06 89 GLY A C 1
ATOM 663 O O . GLY A 1 89 ? 3.485 4.504 6.648 1.00 92.06 89 GLY A O 1
ATOM 664 N N . ARG A 1 90 ? 4.986 2.988 5.990 1.00 96.69 90 ARG A N 1
ATOM 665 C CA . ARG A 1 90 ? 5.022 3.444 4.588 1.00 96.69 90 ARG A CA 1
ATOM 666 C C . ARG A 1 90 ? 3.728 3.175 3.822 1.00 96.69 90 ARG A C 1
ATOM 668 O O . ARG A 1 90 ? 3.536 3.775 2.766 1.00 96.69 90 ARG A O 1
ATOM 675 N N . PHE A 1 91 ? 2.814 2.374 4.370 1.00 96.62 91 PHE A N 1
ATOM 676 C CA . PHE A 1 91 ? 1.471 2.211 3.804 1.00 96.62 91 PHE A CA 1
ATOM 677 C C . PHE A 1 91 ? 0.787 3.573 3.589 1.00 96.62 91 PHE A C 1
ATOM 679 O O . PHE A 1 91 ? 0.139 3.789 2.571 1.00 96.62 91 PHE A O 1
ATOM 686 N N . ALA A 1 92 ? 1.001 4.535 4.495 1.00 97.62 92 ALA A N 1
ATOM 687 C CA . ALA A 1 92 ? 0.356 5.837 4.411 1.00 97.62 92 ALA A CA 1
ATOM 688 C C . ALA A 1 92 ? 0.891 6.689 3.249 1.00 97.62 92 ALA A C 1
ATOM 690 O O . ALA A 1 92 ? 0.105 7.317 2.548 1.00 97.62 92 ALA A O 1
ATOM 691 N N . ARG A 1 93 ? 2.210 6.685 2.986 1.00 97.25 93 ARG A N 1
ATOM 692 C CA . ARG A 1 93 ? 2.785 7.444 1.852 1.00 97.25 93 ARG A CA 1
ATOM 693 C C . ARG A 1 93 ? 2.430 6.843 0.494 1.00 97.25 93 ARG A C 1
ATOM 695 O O . ARG A 1 93 ? 2.454 7.551 -0.506 1.00 97.25 93 ARG A O 1
ATOM 702 N N . MET A 1 94 ? 2.125 5.549 0.457 1.00 97.81 94 MET A N 1
ATOM 703 C CA . MET A 1 94 ? 1.747 4.841 -0.761 1.00 97.81 94 MET A CA 1
ATOM 704 C C . MET A 1 94 ? 0.409 5.353 -1.315 1.00 97.81 94 MET A C 1
ATOM 706 O O . MET A 1 94 ? 0.264 5.487 -2.526 1.00 97.81 94 MET A O 1
ATOM 710 N N . LEU A 1 95 ? -0.522 5.752 -0.444 1.00 98.50 95 LEU A N 1
ATOM 711 C CA . LEU A 1 95 ? -1.847 6.251 -0.824 1.00 98.50 95 LEU A CA 1
ATOM 712 C C . LEU A 1 95 ? -1.822 7.506 -1.722 1.00 98.50 95 LEU A C 1
ATOM 714 O O . LEU A 1 95 ? -2.415 7.450 -2.800 1.00 98.50 95 LEU A O 1
ATOM 718 N N . PRO A 1 96 ? -1.147 8.625 -1.373 1.00 98.00 96 PRO A N 1
ATOM 719 C CA . PRO A 1 96 ? -1.074 9.782 -2.265 1.00 98.00 96 PRO A CA 1
ATOM 720 C C . PRO A 1 96 ? -0.353 9.470 -3.581 1.00 98.00 96 PRO A C 1
ATOM 722 O O . PRO A 1 96 ? -0.751 10.002 -4.612 1.00 98.00 96 PRO A O 1
ATOM 725 N N . ALA A 1 97 ? 0.651 8.583 -3.584 1.00 98.19 97 ALA A N 1
ATOM 726 C CA . ALA A 1 97 ? 1.330 8.177 -4.818 1.00 98.19 97 ALA A CA 1
ATOM 727 C C . ALA A 1 97 ? 0.384 7.413 -5.752 1.00 98.19 97 ALA A C 1
ATOM 729 O O . ALA A 1 97 ? 0.291 7.724 -6.939 1.00 98.19 97 ALA A O 1
ATOM 730 N N . MET A 1 98 ? -0.361 6.452 -5.203 1.00 98.69 98 MET A N 1
ATOM 731 C CA . MET A 1 98 ? -1.354 5.691 -5.954 1.00 98.69 98 MET A CA 1
ATOM 732 C C . MET A 1 98 ? -2.464 6.593 -6.499 1.00 98.69 98 MET A C 1
ATOM 734 O O . MET A 1 98 ? -2.773 6.515 -7.685 1.00 98.69 98 MET A O 1
ATOM 738 N N . LEU A 1 99 ? -3.006 7.497 -5.675 1.00 98.31 99 LEU A N 1
ATOM 739 C CA . LEU A 1 99 ? -4.031 8.457 -6.096 1.00 98.31 99 LEU A CA 1
ATOM 740 C C . LEU A 1 99 ? -3.524 9.388 -7.206 1.00 98.31 99 LEU A C 1
ATOM 742 O O . LEU A 1 99 ? -4.214 9.565 -8.207 1.00 98.31 99 LEU A O 1
ATOM 746 N N . GLN A 1 100 ? -2.314 9.941 -7.069 1.00 97.50 100 GLN A N 1
ATOM 747 C CA . GLN A 1 100 ? -1.727 10.856 -8.055 1.00 97.50 100 GLN A CA 1
ATOM 748 C C . GLN A 1 100 ? -1.472 10.190 -9.411 1.00 97.50 100 GLN A C 1
ATOM 750 O O . GLN A 1 100 ? -1.574 10.847 -10.445 1.00 97.50 100 GLN A O 1
ATOM 755 N N . LYS A 1 101 ? -1.138 8.895 -9.424 1.00 98.00 101 LYS A N 1
ATOM 756 C CA . LYS A 1 101 ? -0.845 8.143 -10.655 1.00 98.00 101 LYS A CA 1
ATOM 757 C C . LYS A 1 101 ? -2.007 7.276 -11.142 1.00 98.00 101 LYS A C 1
ATOM 759 O O . LYS A 1 101 ? -1.865 6.600 -12.153 1.00 98.00 101 LYS A O 1
ATOM 764 N N . GLY A 1 102 ? -3.149 7.313 -10.456 1.00 97.88 102 GLY A N 1
ATOM 765 C CA . GLY A 1 102 ? -4.358 6.590 -10.848 1.00 97.88 102 GLY A CA 1
ATOM 766 C C . GLY A 1 102 ? -4.329 5.080 -10.592 1.00 97.88 102 GLY A C 1
ATOM 767 O O . GLY A 1 102 ? -5.178 4.371 -11.129 1.00 97.88 102 GLY A O 1
ATOM 768 N N . TYR A 1 103 ? -3.404 4.576 -9.769 1.00 98.56 103 TYR A N 1
ATOM 769 C CA . TYR A 1 103 ? -3.375 3.159 -9.399 1.00 98.56 103 TYR A CA 1
ATOM 770 C C . TYR A 1 103 ? -4.598 2.794 -8.556 1.00 98.56 103 TYR A C 1
ATOM 772 O O . TYR A 1 103 ? -4.971 3.514 -7.625 1.00 98.56 103 TYR A O 1
ATOM 780 N N . LYS A 1 104 ? -5.204 1.645 -8.865 1.00 98.38 104 LYS A N 1
ATOM 781 C CA . LYS A 1 104 ? -6.300 1.073 -8.071 1.00 98.38 104 LYS A CA 1
ATOM 782 C C . LYS A 1 104 ? -5.816 0.032 -7.084 1.00 98.38 104 LYS A C 1
ATOM 784 O O . LYS A 1 104 ? -6.328 0.001 -5.975 1.00 98.38 104 LYS A O 1
ATOM 789 N N . LEU A 1 105 ? -4.802 -0.745 -7.445 1.00 98.69 105 LEU A N 1
ATOM 790 C CA . LEU A 1 105 ? -4.243 -1.770 -6.582 1.00 98.69 105 LEU A CA 1
ATOM 791 C C . LEU A 1 105 ? -2.786 -1.469 -6.252 1.00 98.69 105 LEU A C 1
ATOM 793 O O . LEU A 1 105 ? -2.007 -0.993 -7.081 1.00 98.69 105 LEU A O 1
ATOM 797 N N . GLY A 1 106 ? -2.419 -1.768 -5.017 1.00 98.50 106 GLY A N 1
ATOM 798 C CA . GLY A 1 106 ? -1.064 -1.662 -4.541 1.00 98.50 106 GLY A CA 1
ATOM 799 C C . GLY A 1 106 ? -0.679 -2.855 -3.680 1.00 98.50 106 GLY A C 1
ATOM 800 O O . GLY A 1 106 ? -1.466 -3.320 -2.857 1.00 98.50 106 GLY A O 1
ATOM 801 N N . LEU A 1 107 ? 0.549 -3.327 -3.863 1.00 98.56 107 LEU A N 1
ATOM 802 C CA . LEU A 1 107 ? 1.160 -4.385 -3.072 1.00 98.56 107 LEU A CA 1
ATOM 803 C C . LEU A 1 107 ? 2.308 -3.792 -2.276 1.00 98.56 107 LEU A C 1
ATOM 805 O O . LEU A 1 107 ? 3.228 -3.203 -2.842 1.00 98.56 107 LEU A O 1
ATOM 809 N N . GLY A 1 108 ? 2.276 -3.944 -0.963 1.00 97.50 108 GLY A N 1
ATOM 810 C CA . GLY A 1 108 ? 3.338 -3.416 -0.138 1.00 97.50 108 GLY A CA 1
ATOM 811 C C . GLY A 1 108 ? 3.903 -4.446 0.816 1.00 97.50 108 GLY A C 1
ATOM 812 O O . GLY A 1 108 ? 3.202 -5.040 1.627 1.00 97.50 108 GLY A O 1
ATOM 813 N N . ILE A 1 109 ? 5.204 -4.655 0.681 1.00 96.50 109 ILE A N 1
ATOM 814 C CA . ILE A 1 109 ? 5.900 -5.819 1.218 1.00 96.50 109 ILE A CA 1
ATOM 815 C C . ILE A 1 109 ? 6.693 -5.381 2.447 1.00 96.50 109 ILE A C 1
ATOM 817 O O . ILE A 1 109 ? 7.423 -4.384 2.384 1.00 96.50 109 ILE A O 1
ATOM 821 N N . ASP A 1 110 ? 6.562 -6.084 3.572 1.00 94.81 110 ASP A N 1
ATOM 822 C CA . ASP A 1 110 ? 7.365 -5.777 4.755 1.00 94.81 110 ASP A CA 1
ATOM 823 C C . ASP A 1 110 ? 8.697 -6.541 4.793 1.00 94.81 110 ASP A C 1
ATOM 825 O O . ASP A 1 110 ? 9.056 -7.287 3.881 1.00 94.81 110 ASP A O 1
ATOM 829 N N . GLU A 1 111 ? 9.498 -6.289 5.826 1.00 92.31 111 GLU A N 1
ATOM 830 C CA . GLU A 1 111 ? 10.806 -6.918 5.973 1.00 92.31 111 GLU A CA 1
ATOM 831 C C . GLU A 1 111 ? 10.688 -8.437 6.118 1.00 92.31 111 GLU A C 1
ATOM 833 O O . GLU A 1 111 ? 9.732 -8.951 6.690 1.00 92.31 111 GLU A O 1
ATOM 838 N N . ASN A 1 112 ? 11.690 -9.162 5.615 1.00 93.88 112 ASN A N 1
ATOM 839 C CA . ASN A 1 112 ? 11.719 -10.627 5.645 1.00 93.88 112 ASN A CA 1
ATOM 840 C C . ASN A 1 112 ? 10.460 -11.287 5.043 1.00 93.88 112 ASN A C 1
ATOM 842 O O . ASN A 1 112 ? 10.031 -12.342 5.507 1.00 93.88 112 ASN A O 1
ATOM 846 N N . THR A 1 113 ? 9.868 -10.641 4.033 1.00 95.94 113 THR A N 1
ATOM 847 C CA . THR A 1 113 ? 8.682 -11.118 3.317 1.00 95.94 113 THR A CA 1
ATOM 848 C C . THR A 1 113 ? 8.847 -10.905 1.811 1.00 95.94 113 THR A C 1
ATOM 850 O O . THR A 1 113 ? 9.527 -9.976 1.370 1.00 95.94 113 THR A O 1
ATOM 853 N N . ALA A 1 114 ? 8.237 -11.774 1.013 1.00 97.56 114 ALA A N 1
ATOM 854 C CA . ALA A 1 114 ? 8.143 -11.696 -0.434 1.00 97.56 114 ALA A CA 1
ATOM 855 C C . ALA A 1 114 ? 6.696 -11.939 -0.885 1.00 97.56 114 ALA A C 1
ATOM 857 O O . ALA A 1 114 ? 5.965 -12.715 -0.277 1.00 97.56 114 ALA A O 1
ATOM 858 N N . MET A 1 115 ? 6.311 -11.294 -1.984 1.00 98.19 115 MET A N 1
ATOM 859 C CA . MET A 1 115 ? 5.090 -11.595 -2.728 1.00 98.19 115 MET A CA 1
ATOM 860 C C . MET A 1 115 ? 5.494 -12.187 -4.075 1.00 98.19 115 MET A C 1
ATOM 862 O O . MET A 1 115 ? 6.059 -11.487 -4.917 1.00 98.19 115 MET A O 1
ATOM 866 N N . VAL A 1 116 ? 5.252 -13.482 -4.264 1.00 98.31 116 VAL A N 1
ATOM 867 C CA . VAL A 1 116 ? 5.548 -14.181 -5.518 1.00 98.31 116 VAL A CA 1
ATOM 868 C C . VAL A 1 116 ? 4.351 -14.034 -6.439 1.00 98.31 116 VAL A C 1
ATOM 870 O O . VAL A 1 116 ? 3.270 -14.505 -6.106 1.00 98.31 116 VAL A O 1
ATOM 873 N N . VAL A 1 117 ? 4.543 -13.386 -7.589 1.00 98.19 117 VAL A N 1
ATOM 874 C CA . VAL A 1 117 ? 3.476 -13.148 -8.569 1.00 98.19 117 VAL A CA 1
ATOM 875 C C . VAL A 1 117 ? 3.618 -14.127 -9.729 1.00 98.19 117 VAL A C 1
ATOM 877 O O . VAL A 1 117 ? 4.611 -14.100 -10.457 1.00 98.19 117 VAL A O 1
ATOM 880 N N . GLY A 1 118 ? 2.627 -14.998 -9.892 1.00 96.75 118 GLY A N 1
ATOM 881 C CA . GLY A 1 118 ? 2.546 -15.963 -10.982 1.00 96.75 118 GLY A CA 1
ATOM 882 C C . GLY A 1 118 ? 2.005 -15.364 -12.289 1.00 96.75 118 GLY A C 1
ATOM 883 O O . GLY A 1 118 ? 1.455 -14.259 -12.302 1.00 96.75 118 GLY A O 1
ATOM 884 N N . PRO A 1 119 ? 2.092 -16.111 -13.406 1.00 94.31 119 PRO A N 1
ATOM 885 C CA . PRO A 1 119 ? 1.626 -15.653 -14.721 1.00 94.31 119 PRO A CA 1
ATOM 886 C C . PRO A 1 119 ? 0.117 -15.365 -14.768 1.00 94.31 119 PRO A C 1
ATOM 888 O O . PRO A 1 119 ? -0.319 -14.504 -15.526 1.00 94.31 119 PRO A O 1
ATOM 891 N N . ASN A 1 120 ? -0.672 -16.026 -13.916 1.00 95.44 120 ASN A N 1
ATOM 892 C CA . ASN A 1 120 ? -2.121 -15.828 -13.801 1.00 95.44 120 ASN A CA 1
ATOM 893 C C . ASN A 1 120 ? -2.507 -14.711 -12.821 1.00 95.44 120 ASN A C 1
ATOM 895 O O . ASN A 1 120 ? -3.667 -14.618 -12.424 1.00 95.44 120 ASN A O 1
ATOM 899 N N . ARG A 1 121 ? -1.543 -13.869 -12.418 1.00 96.6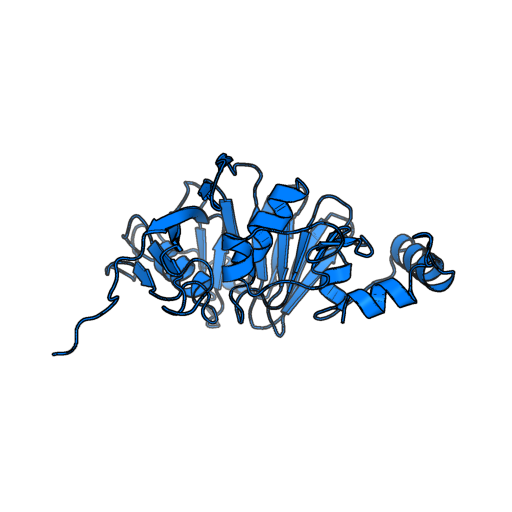9 121 ARG A N 1
ATOM 900 C CA . ARG A 1 121 ? -1.737 -12.771 -11.457 1.00 96.69 121 ARG A CA 1
ATOM 901 C C . ARG A 1 121 ? -2.056 -13.227 -10.026 1.00 96.69 121 ARG A C 1
ATOM 903 O O . ARG A 1 121 ? -2.427 -12.400 -9.193 1.00 96.69 121 ARG A O 1
ATOM 910 N N . ASP A 1 122 ? -1.871 -14.514 -9.738 1.00 97.88 122 ASP A N 1
ATOM 911 C CA . ASP A 1 122 ? -1.885 -15.054 -8.381 1.00 97.88 122 ASP A CA 1
ATOM 912 C C . ASP A 1 122 ? -0.650 -14.581 -7.623 1.00 97.88 122 ASP A C 1
ATOM 914 O O . ASP A 1 122 ? 0.472 -14.671 -8.123 1.00 97.88 122 ASP A O 1
ATOM 918 N N . VAL A 1 123 ? -0.866 -14.092 -6.413 1.00 98.38 123 VAL A N 1
ATOM 919 C CA . VAL A 1 123 ? 0.166 -13.650 -5.486 1.00 98.38 123 VAL A CA 1
ATOM 920 C C . VAL A 1 123 ? 0.189 -14.610 -4.312 1.00 98.38 123 VAL A C 1
ATOM 922 O O . VAL A 1 123 ? -0.855 -14.865 -3.723 1.00 98.38 123 VAL A O 1
ATOM 925 N N . GLU A 1 124 ? 1.363 -15.118 -3.957 1.00 98.56 124 GLU A N 1
ATOM 926 C CA . GLU A 1 124 ? 1.592 -15.899 -2.739 1.00 98.56 124 GLU A CA 1
ATOM 927 C C . GLU A 1 124 ? 2.550 -15.146 -1.817 1.00 98.56 124 GLU A C 1
ATOM 929 O O . GLU A 1 124 ? 3.615 -14.693 -2.252 1.00 98.56 124 GLU A O 1
ATOM 934 N N . VAL A 1 125 ? 2.165 -14.992 -0.551 1.00 98.38 125 VAL A N 1
ATOM 935 C CA . VAL A 1 125 ? 3.003 -14.358 0.468 1.00 98.38 125 VAL A CA 1
ATOM 936 C C . VAL A 1 125 ? 3.914 -15.398 1.103 1.00 98.38 125 VAL A C 1
ATOM 938 O O . VAL A 1 125 ? 3.452 -16.422 1.596 1.00 98.38 125 VAL A O 1
ATOM 941 N N . LEU A 1 126 ? 5.214 -15.115 1.130 1.00 97.31 126 LEU A N 1
ATOM 942 C CA . LEU A 1 126 ? 6.230 -15.954 1.761 1.00 97.31 126 LEU A CA 1
ATOM 943 C C . LEU A 1 126 ? 7.046 -15.123 2.747 1.00 97.31 126 LEU A C 1
ATOM 945 O O . LEU A 1 126 ? 7.534 -14.057 2.379 1.00 97.31 126 LEU A O 1
ATOM 949 N N . GLY A 1 127 ? 7.276 -15.625 3.956 1.00 93.81 127 GLY A N 1
ATOM 950 C CA . GLY A 1 127 ? 8.139 -14.979 4.949 1.00 93.81 127 GLY A CA 1
ATOM 951 C C . GLY A 1 127 ? 7.408 -14.574 6.225 1.00 93.81 127 GLY A C 1
ATOM 952 O O . GLY A 1 127 ? 6.267 -14.949 6.434 1.00 93.81 127 GLY A O 1
ATOM 953 N N . TYR A 1 128 ? 8.095 -13.863 7.116 1.00 88.06 128 TYR A N 1
ATOM 954 C CA . TYR A 1 128 ? 7.709 -13.800 8.532 1.00 88.06 128 TYR A CA 1
ATOM 955 C C . TYR A 1 128 ? 6.762 -12.651 8.909 1.00 88.06 128 TYR A C 1
ATOM 957 O O . TYR A 1 128 ? 6.012 -12.789 9.866 1.00 88.06 128 TYR A O 1
ATOM 965 N N . LYS A 1 129 ? 6.839 -11.492 8.239 1.00 87.94 129 LYS A N 1
ATOM 966 C CA . LYS A 1 129 ? 6.107 -10.281 8.667 1.00 87.94 129 LYS A CA 1
ATOM 967 C C . LYS A 1 129 ? 4.862 -9.958 7.843 1.00 87.94 129 LYS A C 1
ATOM 969 O O . LYS A 1 129 ? 4.156 -9.019 8.193 1.00 87.94 129 LYS A O 1
ATOM 974 N N . GLY A 1 130 ? 4.645 -10.644 6.726 1.00 94.00 130 GLY A N 1
ATOM 975 C CA . GLY A 1 130 ? 3.504 -10.414 5.847 1.00 94.00 130 GLY A CA 1
ATOM 976 C C . GLY A 1 130 ? 3.599 -9.172 4.948 1.00 94.00 130 GLY A C 1
ATOM 977 O O . GLY A 1 130 ? 4.637 -8.516 4.786 1.00 94.00 130 GLY A O 1
ATOM 978 N N . ALA A 1 131 ? 2.487 -8.893 4.279 1.00 96.94 131 ALA A N 1
ATOM 979 C CA . ALA A 1 131 ? 2.345 -7.856 3.270 1.00 96.94 131 ALA A CA 1
ATOM 980 C C . ALA A 1 131 ? 0.953 -7.219 3.334 1.00 96.94 131 ALA A C 1
ATOM 982 O O . ALA A 1 131 ? -0.016 -7.829 3.785 1.00 96.94 131 ALA A O 1
ATOM 983 N N . LEU A 1 132 ? 0.851 -5.983 2.850 1.00 98.25 132 LEU A N 1
ATOM 984 C CA . LEU A 1 132 ? -0.417 -5.287 2.689 1.00 98.25 132 LEU A CA 1
ATOM 985 C C . LEU A 1 132 ? -0.856 -5.280 1.229 1.00 98.25 132 LEU A C 1
ATOM 987 O O . LEU A 1 132 ? -0.076 -4.960 0.329 1.00 98.25 132 LEU A O 1
ATOM 991 N N . VAL A 1 133 ? -2.140 -5.547 1.023 1.00 98.62 133 VAL A N 1
ATOM 992 C CA . VAL A 1 133 ? -2.856 -5.220 -0.209 1.00 98.62 133 VAL A CA 1
ATOM 993 C C . VAL A 1 133 ? -3.653 -3.946 0.040 1.00 98.62 133 VAL A C 1
ATOM 995 O O . VAL A 1 133 ? -4.446 -3.872 0.982 1.00 98.62 133 VAL A O 1
ATOM 998 N N . VAL A 1 134 ? -3.421 -2.941 -0.800 1.00 98.69 134 VAL A N 1
ATOM 999 C CA . VAL A 1 134 ? -4.094 -1.641 -0.770 1.00 98.69 134 VAL A CA 1
ATOM 1000 C C . VAL A 1 134 ? -4.979 -1.534 -2.003 1.00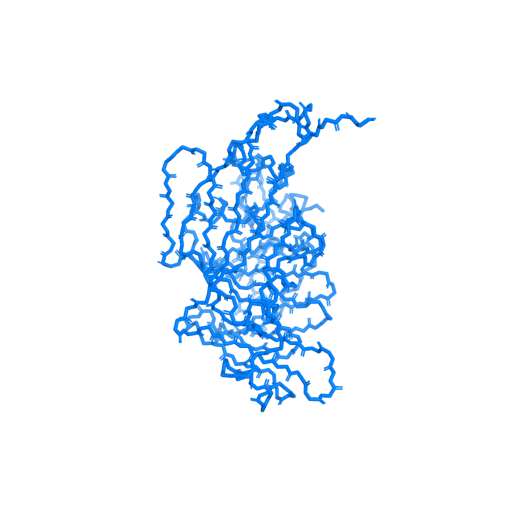 98.69 134 VAL A C 1
ATOM 1002 O O . VAL A 1 134 ? -4.471 -1.562 -3.121 1.00 98.69 134 VAL A O 1
ATOM 1005 N N . ASP A 1 135 ? -6.284 -1.384 -1.812 1.00 98.56 135 ASP A N 1
ATOM 1006 C CA . ASP A 1 135 ? -7.250 -1.251 -2.903 1.00 98.56 135 ASP A CA 1
ATOM 1007 C C . ASP A 1 135 ? -8.005 0.089 -2.799 1.00 98.56 135 ASP A C 1
ATOM 1009 O O . ASP A 1 135 ? -8.625 0.430 -1.787 1.00 98.56 135 ASP A O 1
ATOM 1013 N N . LEU A 1 136 ? -7.892 0.880 -3.866 1.00 98.69 136 LEU A N 1
ATOM 1014 C CA . LEU A 1 136 ? -8.458 2.215 -4.055 1.00 98.69 136 LEU A CA 1
ATOM 1015 C C . LEU A 1 136 ? -9.621 2.230 -5.056 1.00 98.69 136 LEU A C 1
ATOM 1017 O O . LEU A 1 136 ? -10.047 3.303 -5.492 1.00 98.69 136 LEU A O 1
ATOM 1021 N N . SER A 1 137 ? -10.147 1.070 -5.446 1.00 97.50 137 SER A N 1
ATOM 1022 C CA . SER A 1 137 ? -11.245 0.950 -6.415 1.00 97.50 137 SER A CA 1
ATOM 1023 C C . SER A 1 137 ? -12.497 1.697 -5.958 1.00 97.50 137 SER A C 1
ATOM 1025 O O . SER A 1 137 ? -13.154 2.344 -6.769 1.00 97.50 137 SER A O 1
ATOM 1027 N N . ALA A 1 138 ? -12.773 1.680 -4.651 1.00 97.38 138 ALA A N 1
ATOM 1028 C CA . ALA A 1 138 ? -13.877 2.409 -4.027 1.00 97.38 138 ALA A CA 1
ATOM 1029 C C . ALA A 1 138 ? -13.446 3.726 -3.352 1.00 97.38 138 ALA A C 1
ATOM 1031 O O . ALA A 1 138 ? -14.284 4.398 -2.744 1.00 97.38 138 ALA A O 1
ATOM 1032 N N . ALA A 1 139 ? -12.160 4.089 -3.418 1.00 98.25 139 ALA A N 1
ATOM 1033 C CA . ALA A 1 139 ? -11.642 5.222 -2.670 1.00 98.25 139 ALA A CA 1
ATOM 1034 C C . ALA A 1 139 ? -12.107 6.558 -3.260 1.00 98.25 139 ALA A C 1
ATOM 1036 O O . ALA A 1 139 ? -12.124 6.755 -4.475 1.00 98.25 139 ALA A O 1
ATOM 1037 N N . ASN A 1 140 ? -12.427 7.503 -2.379 1.00 97.94 140 ASN A N 1
ATOM 1038 C CA . ASN A 1 140 ? -12.781 8.868 -2.743 1.00 97.94 140 ASN A CA 1
ATOM 1039 C C . ASN A 1 140 ? -11.850 9.853 -2.034 1.00 97.94 140 ASN A C 1
ATOM 1041 O O . ASN A 1 140 ? -11.826 9.901 -0.801 1.00 97.94 140 ASN A O 1
ATOM 1045 N N . ALA A 1 141 ? -11.104 10.632 -2.817 1.00 97.00 141 ALA A N 1
ATOM 1046 C CA . ALA A 1 141 ? -10.189 11.655 -2.328 1.00 97.00 141 ALA A CA 1
ATOM 1047 C C . ALA A 1 141 ? -10.831 13.046 -2.418 1.00 97.00 141 ALA A C 1
ATOM 1049 O O . ALA A 1 141 ? -11.492 13.370 -3.405 1.00 97.00 141 ALA A O 1
ATOM 1050 N N . GLN A 1 142 ? -10.629 13.871 -1.393 1.00 94.69 142 GLN A N 1
ATOM 1051 C CA . GLN A 1 142 ? -11.101 15.256 -1.372 1.00 94.69 142 GLN A CA 1
ATOM 1052 C C . GLN A 1 142 ? -9.968 16.228 -1.720 1.00 94.69 142 GLN A C 1
ATOM 1054 O O . GLN A 1 142 ? -8.792 15.934 -1.511 1.00 94.69 142 GLN A O 1
ATOM 1059 N N . GLN A 1 143 ? -10.326 17.398 -2.253 1.00 89.50 143 GLN A N 1
ATOM 1060 C CA . GLN A 1 143 ? -9.366 18.479 -2.482 1.00 89.50 143 GLN A CA 1
ATOM 1061 C C . GLN A 1 143 ? -8.884 19.088 -1.155 1.00 89.50 143 GLN A C 1
ATOM 1063 O O . GLN A 1 143 ? -9.611 19.089 -0.162 1.00 89.50 143 GLN A O 1
ATOM 1068 N N . GLY A 1 144 ? -7.682 19.670 -1.168 1.00 90.50 144 GLY A N 1
ATOM 1069 C CA . GLY A 1 144 ? -7.059 20.294 0.002 1.00 90.50 144 GLY A CA 1
ATOM 1070 C C . GLY A 1 144 ? -5.979 19.407 0.632 1.00 90.50 144 GLY A C 1
ATOM 1071 O O . GLY A 1 144 ? -5.317 18.660 -0.094 1.00 90.50 144 GLY A O 1
ATOM 1072 N N . PRO A 1 145 ? -5.754 19.500 1.959 1.00 92.69 145 PRO A N 1
ATOM 1073 C CA . PRO A 1 145 ? -4.868 18.580 2.667 1.00 92.69 145 PRO A CA 1
ATOM 1074 C C . PRO A 1 145 ? -5.291 17.127 2.437 1.00 92.69 145 PRO A C 1
ATOM 1076 O O . PRO A 1 145 ? -6.476 16.856 2.241 1.00 92.69 145 PRO A O 1
ATOM 1079 N N . PHE A 1 146 ? -4.334 16.198 2.493 1.00 97.75 146 PHE A N 1
ATOM 1080 C CA . PHE A 1 146 ? -4.584 14.792 2.184 1.00 97.75 146 PHE A CA 1
ATOM 1081 C C . PHE A 1 146 ? -5.783 14.228 2.965 1.00 97.75 146 PHE A C 1
ATOM 1083 O O . PHE A 1 146 ? -5.781 14.162 4.194 1.00 97.75 146 PHE A O 1
ATOM 1090 N N . ASN A 1 147 ? -6.820 13.842 2.226 1.00 98.31 147 ASN A N 1
ATOM 1091 C CA . ASN A 1 147 ? -8.089 13.367 2.754 1.00 98.31 147 ASN A CA 1
ATOM 1092 C C . ASN A 1 147 ? -8.642 12.318 1.790 1.00 98.31 147 ASN A C 1
ATOM 1094 O O . ASN A 1 147 ? -8.903 12.618 0.621 1.00 98.31 147 ASN A O 1
ATOM 1098 N N . VAL A 1 148 ? -8.792 11.088 2.268 1.00 98.69 148 VAL A N 1
ATOM 1099 C CA . VAL A 1 148 ? -9.270 9.962 1.470 1.00 98.69 148 VAL A CA 1
ATOM 1100 C C . VAL A 1 148 ? -10.204 9.097 2.300 1.00 98.69 148 VAL A C 1
ATOM 1102 O O . VAL A 1 148 ? -9.993 8.881 3.486 1.00 98.69 148 VAL A O 1
ATOM 1105 N N . SER A 1 149 ? -11.246 8.582 1.668 1.00 98.69 149 SER A N 1
ATOM 1106 C CA . SER A 1 149 ? -12.212 7.669 2.277 1.00 98.69 149 SER A CA 1
ATOM 1107 C C . SER A 1 149 ? -12.347 6.406 1.442 1.00 98.69 149 SER A C 1
ATOM 1109 O O . SER A 1 149 ? -12.024 6.425 0.256 1.00 98.69 149 SER A O 1
ATOM 1111 N N . ASN A 1 150 ? -12.854 5.331 2.046 1.00 98.50 150 ASN A N 1
ATOM 1112 C CA . ASN A 1 150 ? -13.132 4.050 1.389 1.00 98.50 150 ASN A CA 1
ATOM 1113 C C . ASN A 1 150 ? -11.903 3.363 0.767 1.00 98.50 150 ASN A C 1
ATOM 1115 O O . ASN A 1 150 ? -12.037 2.611 -0.198 1.00 98.50 150 ASN A O 1
ATOM 1119 N N . VAL A 1 151 ? -10.715 3.568 1.339 1.00 98.81 151 VAL A N 1
ATOM 1120 C CA . VAL A 1 151 ? -9.566 2.699 1.053 1.00 98.81 151 VAL A CA 1
ATOM 1121 C C . VAL A 1 151 ? -9.860 1.317 1.635 1.00 98.81 151 VAL A C 1
ATOM 1123 O O . VAL A 1 151 ? -10.402 1.217 2.739 1.00 98.81 151 VAL A O 1
ATOM 1126 N N . ARG A 1 152 ? -9.518 0.245 0.919 1.00 98.62 152 ARG A N 1
ATOM 1127 C CA . ARG A 1 152 ? -9.535 -1.120 1.457 1.00 98.62 152 ARG A CA 1
ATOM 1128 C C . ARG A 1 152 ? -8.114 -1.571 1.751 1.00 98.62 152 ARG A C 1
ATOM 1130 O O . ARG A 1 152 ? -7.233 -1.447 0.904 1.00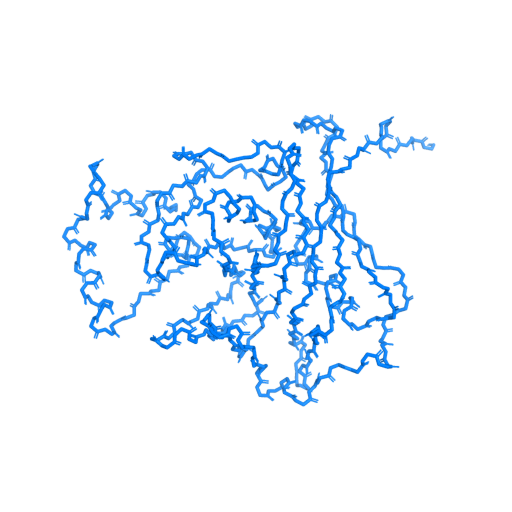 98.62 152 ARG A O 1
ATOM 1137 N N . LEU A 1 153 ? -7.903 -2.081 2.957 1.00 98.44 153 LEU A N 1
ATOM 1138 C CA . LEU A 1 153 ? -6.642 -2.651 3.404 1.00 98.44 153 LEU A CA 1
ATOM 1139 C C . LEU A 1 153 ? -6.839 -4.108 3.798 1.00 98.44 153 LEU A C 1
ATOM 1141 O O . LEU A 1 153 ? -7.761 -4.444 4.545 1.00 98.44 153 LEU A O 1
ATOM 1145 N N . SER A 1 154 ? -5.927 -4.950 3.331 1.00 98.69 154 SER A N 1
ATOM 1146 C CA . SER A 1 154 ? -5.820 -6.344 3.747 1.00 98.69 154 SER A CA 1
ATOM 1147 C C . SER A 1 154 ? -4.384 -6.639 4.151 1.00 98.69 154 SER A C 1
ATOM 1149 O O . SER A 1 154 ? -3.459 -6.194 3.477 1.00 98.69 154 SER A O 1
ATOM 1151 N N . TYR A 1 155 ? -4.209 -7.385 5.233 1.00 98.50 155 TYR A N 1
ATOM 1152 C CA . TYR A 1 155 ? -2.941 -7.947 5.665 1.00 98.50 155 TYR A CA 1
ATOM 1153 C C . TYR A 1 155 ? -2.918 -9.442 5.361 1.00 98.50 155 TYR A C 1
ATOM 1155 O O . TYR A 1 155 ? -3.791 -10.192 5.802 1.00 98.50 155 TYR A O 1
ATOM 1163 N N . LEU A 1 156 ? -1.930 -9.842 4.573 1.00 98.31 156 LEU A N 1
ATOM 1164 C CA . LEU A 1 156 ? -1.696 -11.214 4.163 1.00 98.31 156 LEU A CA 1
ATOM 1165 C C . LEU A 1 156 ? -0.375 -11.664 4.778 1.00 98.31 156 LEU A C 1
ATOM 1167 O O . LEU A 1 156 ? 0.646 -10.991 4.631 1.00 98.31 156 LEU A O 1
ATOM 1171 N N . ASP A 1 157 ? -0.401 -12.808 5.434 1.00 96.75 157 ASP A N 1
ATOM 1172 C CA . ASP A 1 157 ? 0.735 -13.415 6.118 1.00 96.75 157 ASP A CA 1
ATOM 1173 C C . ASP A 1 157 ? 1.202 -14.663 5.351 1.00 96.75 157 ASP A C 1
ATOM 1175 O O . ASP A 1 157 ? 0.634 -15.024 4.319 1.00 96.75 157 ASP A O 1
ATOM 1179 N N . ASN A 1 158 ? 2.248 -15.329 5.829 1.00 97.12 158 ASN A N 1
ATOM 1180 C CA . ASN A 1 158 ? 2.858 -16.482 5.183 1.00 97.12 158 ASN A CA 1
ATOM 1181 C C . ASN A 1 158 ? 1.821 -17.504 4.683 1.00 97.12 158 ASN A C 1
ATOM 1183 O O . ASN A 1 158 ? 0.901 -17.888 5.411 1.00 97.12 158 ASN A O 1
ATOM 1187 N N . GLY A 1 159 ? 1.990 -17.941 3.436 1.00 97.44 159 GLY A N 1
ATOM 1188 C CA . GLY A 1 159 ? 1.144 -18.919 2.755 1.00 97.44 159 GLY A CA 1
ATOM 1189 C C . GLY A 1 159 ? -0.187 -18.375 2.227 1.00 97.44 159 GLY A C 1
ATOM 1190 O O . GLY A 1 159 ? -0.880 -19.099 1.511 1.00 97.44 159 GLY A O 1
ATOM 1191 N N . ASP A 1 160 ? -0.559 -17.132 2.548 1.00 98.50 160 ASP A N 1
ATOM 1192 C CA . ASP A 1 160 ? -1.776 -16.528 2.012 1.00 98.50 160 ASP A CA 1
ATOM 1193 C C . ASP A 1 160 ? -1.648 -16.237 0.523 1.00 98.50 160 ASP A C 1
ATOM 1195 O O . ASP A 1 160 ? -0.571 -15.903 0.012 1.00 98.50 160 ASP A O 1
ATOM 1199 N N . ARG A 1 161 ? -2.788 -16.308 -0.166 1.00 98.44 161 ARG A N 1
ATOM 1200 C CA . ARG A 1 161 ? -2.888 -16.029 -1.593 1.00 98.44 161 ARG A CA 1
ATOM 1201 C C . ARG A 1 161 ? -3.866 -14.901 -1.884 1.00 98.44 161 ARG A C 1
ATOM 1203 O O . ARG A 1 161 ? -4.900 -14.763 -1.231 1.00 98.44 161 ARG A O 1
ATOM 1210 N N . PHE A 1 162 ? -3.549 -14.116 -2.906 1.00 98.56 162 PHE A N 1
ATOM 1211 C CA . PHE A 1 162 ? -4.427 -13.088 -3.453 1.00 98.56 162 PHE A CA 1
ATOM 1212 C C . PHE A 1 162 ? -4.294 -13.021 -4.969 1.00 98.56 162 PHE A C 1
ATOM 1214 O O . PHE A 1 162 ? -3.181 -12.977 -5.479 1.00 98.56 162 PHE A O 1
ATOM 1221 N N . ASN A 1 163 ? -5.400 -12.981 -5.704 1.00 98.25 163 ASN A N 1
ATOM 1222 C CA . ASN A 1 163 ? -5.357 -12.784 -7.150 1.00 98.25 163 ASN A CA 1
ATOM 1223 C C . ASN A 1 163 ? -5.592 -11.308 -7.497 1.00 98.25 163 ASN A C 1
ATOM 1225 O O . ASN A 1 163 ? -6.645 -10.757 -7.183 1.00 98.25 163 ASN A O 1
ATOM 1229 N N . ILE A 1 164 ? -4.631 -10.680 -8.182 1.00 97.69 164 ILE A N 1
ATOM 1230 C CA . ILE A 1 164 ? -4.698 -9.255 -8.554 1.00 97.69 164 ILE A CA 1
ATOM 1231 C C . ILE A 1 164 ? -5.861 -8.957 -9.506 1.00 97.69 164 ILE A C 1
ATOM 1233 O O . ILE A 1 164 ? -6.429 -7.877 -9.437 1.00 97.69 164 ILE A O 1
ATOM 1237 N N . ALA A 1 165 ? -6.215 -9.877 -10.405 1.00 95.50 165 ALA A N 1
ATOM 1238 C CA . ALA A 1 165 ? -7.256 -9.627 -11.398 1.00 95.50 165 ALA A CA 1
ATOM 1239 C C . ALA A 1 165 ? -8.665 -9.815 -10.819 1.00 95.50 165 ALA A C 1
ATOM 1241 O O . ALA A 1 165 ? -9.560 -9.023 -11.100 1.00 95.50 165 ALA A O 1
ATOM 1242 N N . SER A 1 166 ? -8.873 -10.860 -10.015 1.00 96.25 166 SER A N 1
ATOM 1243 C CA . SER A 1 166 ? -10.189 -11.187 -9.455 1.00 96.25 166 SER A CA 1
ATOM 1244 C C . SER A 1 166 ? -10.430 -10.608 -8.061 1.00 96.25 166 SER A C 1
ATOM 1246 O O . SER A 1 166 ? -11.531 -10.751 -7.537 1.00 96.25 166 SER A O 1
ATOM 1248 N N . HIS A 1 167 ? -9.399 -10.035 -7.432 1.00 95.75 167 HIS A N 1
ATOM 1249 C CA . HIS A 1 167 ? -9.392 -9.590 -6.036 1.00 95.75 167 HIS A CA 1
ATOM 1250 C C . HIS A 1 167 ? -9.815 -10.710 -5.063 1.00 95.75 167 HIS A C 1
ATOM 1252 O O . HIS A 1 167 ? -10.430 -10.463 -4.031 1.00 95.75 167 HIS A O 1
ATOM 1258 N N . SER A 1 168 ? -9.513 -11.970 -5.398 1.00 96.69 168 SER A N 1
ATOM 1259 C CA . SER A 1 168 ? -9.862 -13.113 -4.549 1.00 96.69 168 SER A CA 1
ATOM 1260 C C . SER A 1 168 ? -8.758 -13.362 -3.536 1.00 96.69 168 SER A C 1
ATOM 1262 O O . SER A 1 168 ? -7.614 -13.576 -3.927 1.00 96.69 168 SER A O 1
ATOM 1264 N N . PHE A 1 169 ? -9.110 -13.387 -2.254 1.00 97.88 169 PHE A N 1
ATOM 1265 C CA . PHE A 1 169 ? -8.219 -13.775 -1.164 1.00 97.88 169 PHE A CA 1
ATOM 1266 C C . PHE A 1 169 ? -8.451 -15.232 -0.756 1.00 97.88 169 PHE A C 1
ATOM 1268 O O . PHE A 1 169 ? -9.580 -15.723 -0.745 1.00 97.88 169 PHE A O 1
ATOM 1275 N N . THR A 1 170 ? -7.379 -15.935 -0.404 1.00 98.06 170 THR A N 1
ATOM 1276 C CA . THR A 1 170 ? -7.429 -17.297 0.131 1.00 98.06 170 THR A CA 1
ATOM 1277 C C . THR A 1 170 ? -6.417 -17.419 1.269 1.00 98.06 170 THR A C 1
ATOM 1279 O O . THR A 1 170 ? -5.224 -17.228 1.020 1.00 98.06 170 THR A O 1
ATOM 1282 N N . PRO A 1 171 ? -6.855 -17.716 2.507 1.00 97.75 171 PRO A N 1
ATOM 1283 C CA . PRO A 1 171 ? -5.934 -17.902 3.620 1.00 97.75 171 PRO A CA 1
ATOM 1284 C C . PRO A 1 171 ? -5.084 -19.162 3.418 1.00 97.75 171 PRO A C 1
ATOM 1286 O O . PRO A 1 171 ? -5.511 -20.114 2.757 1.00 97.75 171 PRO A O 1
ATOM 1289 N N . ALA A 1 172 ? -3.896 -19.185 4.017 1.00 97.06 172 ALA A N 1
ATOM 1290 C CA . ALA A 1 172 ? -3.068 -20.385 4.072 1.00 97.06 172 ALA A CA 1
ATOM 1291 C C . ALA A 1 172 ? -3.809 -21.557 4.745 1.00 97.06 172 ALA A C 1
ATOM 1293 O O . ALA A 1 172 ? -4.710 -21.364 5.565 1.00 97.06 172 ALA A O 1
ATOM 1294 N N . GLN A 1 173 ? -3.409 -22.790 4.425 1.00 95.38 173 GLN A N 1
ATOM 1295 C CA . GLN A 1 173 ? -4.097 -23.998 4.893 1.00 95.38 173 GLN A CA 1
ATOM 1296 C C . GLN A 1 173 ? -4.179 -24.100 6.426 1.00 95.38 173 GLN A C 1
ATOM 1298 O O . GLN A 1 173 ? -5.202 -24.524 6.950 1.00 95.38 173 GLN A O 1
ATOM 1303 N N . ASP A 1 174 ? -3.140 -23.685 7.150 1.00 94.75 174 ASP A N 1
ATOM 1304 C CA . ASP A 1 174 ? -3.098 -23.709 8.619 1.00 94.75 174 ASP A CA 1
ATOM 1305 C C . ASP A 1 174 ? -4.011 -22.658 9.280 1.00 94.75 174 ASP A C 1
ATOM 1307 O O . ASP A 1 174 ? -4.308 -22.756 10.472 1.00 94.75 174 ASP A O 1
ATOM 1311 N N . LYS A 1 175 ? -4.463 -21.671 8.497 1.00 96.00 175 LYS A N 1
ATOM 1312 C CA . LYS A 1 175 ? -5.388 -20.599 8.886 1.00 96.00 175 LYS A CA 1
ATOM 1313 C C . LYS A 1 175 ? -6.816 -20.827 8.386 1.00 96.00 175 LYS A C 1
ATOM 1315 O O . LYS A 1 175 ? -7.734 -20.181 8.885 1.00 96.00 175 LYS A O 1
ATOM 1320 N N . ALA A 1 176 ? -7.026 -21.719 7.415 1.00 94.00 176 ALA A N 1
ATOM 1321 C CA . ALA A 1 176 ? -8.300 -21.875 6.709 1.00 94.00 176 ALA A CA 1
ATOM 1322 C C . ALA A 1 176 ? -9.485 -22.185 7.643 1.00 94.00 176 ALA A C 1
ATOM 1324 O O . ALA A 1 176 ? -10.563 -21.611 7.476 1.00 94.00 176 ALA A O 1
ATOM 1325 N N . ASP A 1 177 ? -9.259 -23.018 8.662 1.00 94.31 177 ASP A N 1
ATOM 1326 C CA . ASP A 1 177 ? -10.273 -23.385 9.660 1.00 94.31 177 ASP A CA 1
ATOM 1327 C C . ASP A 1 177 ? -10.338 -22.407 10.849 1.00 94.31 177 ASP A C 1
ATOM 1329 O O . ASP A 1 177 ? -11.264 -22.459 11.656 1.00 94.31 177 ASP A O 1
ATOM 1333 N N . GLY A 1 178 ? -9.380 -21.483 10.958 1.00 95.38 178 GLY A N 1
ATOM 1334 C CA . GLY A 1 178 ? -9.259 -20.518 12.053 1.00 95.38 178 GLY A CA 1
ATOM 1335 C C . GLY A 1 178 ? -9.960 -19.188 11.790 1.00 95.38 178 GLY A C 1
ATOM 1336 O O . GLY A 1 178 ? -9.479 -18.138 12.219 1.00 95.38 178 GLY A O 1
ATOM 1337 N N . ARG A 1 179 ? -11.071 -19.201 11.048 1.00 96.81 179 ARG A N 1
ATOM 1338 C CA . ARG A 1 179 ? -11.855 -17.993 10.762 1.00 96.81 179 ARG A CA 1
ATOM 1339 C C . ARG A 1 179 ? -12.419 -17.401 12.058 1.00 96.81 179 ARG A C 1
ATOM 1341 O O . ARG A 1 179 ? -13.107 -18.089 12.807 1.00 96.81 179 ARG A O 1
ATOM 1348 N N . LEU A 1 180 ? -12.177 -16.112 12.283 1.00 95.50 180 LEU A N 1
ATOM 1349 C CA . LEU A 1 180 ? -12.659 -15.402 13.467 1.00 95.50 180 LEU A CA 1
ATOM 1350 C C . LEU A 1 180 ? -14.184 -15.229 13.443 1.00 95.50 180 LEU A C 1
ATOM 1352 O O . LEU A 1 180 ? -14.762 -14.858 12.417 1.00 95.50 180 LEU A O 1
ATOM 1356 N N . ASP A 1 181 ? -14.822 -15.491 14.587 1.00 93.56 181 ASP A N 1
ATOM 1357 C CA . ASP A 1 181 ? -16.267 -15.356 14.781 1.00 93.56 181 ASP A CA 1
ATOM 1358 C C . ASP A 1 181 ? -16.607 -13.963 15.342 1.00 93.56 181 ASP A C 1
ATOM 1360 O O . ASP A 1 181 ? -16.362 -13.699 16.524 1.00 93.56 181 ASP A O 1
ATOM 1364 N N . PRO A 1 182 ? -17.225 -13.069 14.548 1.00 89.50 182 PRO A N 1
ATOM 1365 C CA . PRO A 1 182 ? -17.578 -11.730 15.007 1.00 89.50 182 PRO A CA 1
ATOM 1366 C C . PRO A 1 182 ? -18.632 -11.726 16.127 1.00 89.50 182 PRO A C 1
ATOM 1368 O O . PRO A 1 182 ? -18.802 -10.703 16.788 1.00 89.50 182 PRO A O 1
ATOM 1371 N N . ALA A 1 183 ? -19.343 -12.835 16.373 1.00 92.94 183 ALA A N 1
ATOM 1372 C CA . ALA A 1 183 ? -20.270 -12.954 17.499 1.00 92.94 183 ALA A CA 1
ATOM 1373 C C . ALA A 1 183 ? -19.557 -13.212 18.840 1.00 92.94 183 ALA A C 1
ATOM 1375 O O . ALA A 1 183 ? -20.164 -13.052 19.904 1.00 92.94 183 ALA A O 1
ATOM 1376 N N . ARG A 1 184 ? -18.276 -13.604 18.815 1.00 94.44 184 ARG A N 1
ATOM 1377 C CA . ARG A 1 184 ? -17.495 -13.971 20.006 1.00 94.44 184 ARG A CA 1
ATOM 1378 C C . ARG A 1 184 ? -16.133 -13.260 20.049 1.00 94.44 184 ARG A C 1
ATOM 1380 O O . ARG A 1 184 ? -15.118 -13.940 20.168 1.00 94.44 184 ARG A O 1
ATOM 1387 N N . PRO A 1 185 ? -16.099 -11.915 20.005 1.00 95.50 185 PRO A N 1
ATOM 1388 C CA . PRO A 1 185 ? -14.843 -11.184 19.940 1.00 95.50 185 PRO A CA 1
ATOM 1389 C C . PRO A 1 185 ? -14.080 -11.227 21.265 1.00 95.50 185 PRO A C 1
ATOM 1391 O O . PRO A 1 185 ? -14.688 -11.173 22.349 1.00 95.50 185 PRO A O 1
ATOM 1394 N N . TYR A 1 186 ? -12.753 -11.259 21.159 1.00 95.50 186 TYR A N 1
ATOM 1395 C CA . TYR A 1 186 ? -11.833 -11.207 22.292 1.00 95.50 186 TYR A CA 1
ATOM 1396 C C . TYR A 1 186 ? -11.696 -9.792 22.878 1.00 95.50 186 TYR A C 1
ATOM 1398 O O . TYR A 1 186 ? -11.752 -9.612 24.096 1.00 95.50 186 TYR A O 1
ATOM 1406 N N . TYR A 1 187 ? -11.549 -8.770 22.031 1.00 96.94 187 TYR A N 1
ATOM 1407 C CA . TYR A 1 187 ? -11.308 -7.392 22.464 1.00 96.94 187 TYR A CA 1
ATOM 1408 C C . TYR A 1 187 ? -12.611 -6.614 22.694 1.00 96.94 187 TYR A C 1
ATOM 1410 O O . TYR A 1 187 ? -13.550 -6.675 21.900 1.00 96.94 187 TYR A O 1
ATOM 1418 N N . ARG A 1 188 ? -12.650 -5.845 23.790 1.00 96.62 188 ARG A N 1
ATOM 1419 C CA . ARG A 1 188 ? -13.825 -5.062 24.226 1.00 96.62 188 ARG A CA 1
ATOM 1420 C C . ARG A 1 188 ? -13.528 -3.594 24.525 1.00 96.62 188 ARG A C 1
ATOM 1422 O O . ARG A 1 188 ? -14.441 -2.792 24.683 1.00 96.62 188 ARG A O 1
ATOM 1429 N N . GLU A 1 189 ? -12.251 -3.248 24.627 1.00 96.75 189 GLU A N 1
ATOM 1430 C CA . GLU A 1 189 ? -11.813 -1.893 24.948 1.00 96.75 189 GLU A CA 1
ATOM 1431 C C . GLU A 1 189 ? -11.742 -1.021 23.690 1.00 96.75 189 GLU A C 1
ATOM 1433 O O . GLU A 1 189 ? -11.478 -1.546 22.602 1.00 96.75 189 GLU A O 1
ATOM 1438 N N . PRO A 1 190 ? -11.903 0.310 23.819 1.00 97.88 190 PRO A N 1
ATOM 1439 C CA . PRO A 1 190 ? -11.707 1.237 22.714 1.00 97.88 190 PRO A CA 1
ATOM 1440 C C . PRO A 1 190 ? -10.348 1.048 22.030 1.00 97.88 190 PRO A C 1
ATOM 1442 O O . PRO A 1 190 ? -9.298 0.991 22.675 1.00 97.88 190 PRO A O 1
ATOM 1445 N N . LEU A 1 191 ? -10.364 0.986 20.700 1.00 98.56 191 LEU A N 1
ATOM 1446 C CA . LEU A 1 191 ? -9.172 0.727 19.900 1.00 98.56 191 LEU A CA 1
ATOM 1447 C C . LEU A 1 191 ? -8.545 2.036 19.432 1.00 98.56 191 LEU A C 1
ATOM 1449 O O . LEU A 1 191 ? -9.070 2.716 18.548 1.00 98.56 191 LEU A O 1
ATOM 1453 N N . PHE A 1 192 ? -7.404 2.378 20.024 1.00 98.44 192 PHE A N 1
ATOM 1454 C CA . PHE A 1 192 ? -6.724 3.639 19.766 1.00 98.44 192 PHE A CA 1
ATOM 1455 C C . PHE A 1 192 ? -5.203 3.479 19.667 1.00 98.44 192 PHE A C 1
ATOM 1457 O O . PHE A 1 192 ? -4.597 2.728 20.432 1.00 98.44 192 PHE A O 1
ATOM 1464 N N . SER A 1 193 ? -4.578 4.243 18.768 1.00 98.06 193 SER A N 1
ATOM 1465 C CA . SER A 1 193 ? -3.132 4.464 18.743 1.00 98.06 193 SER A CA 1
ATOM 1466 C C . SER A 1 193 ? -2.792 5.937 18.528 1.00 98.06 193 SER A C 1
ATOM 1468 O O . SER A 1 193 ? -3.326 6.586 17.630 1.00 98.06 193 SER A O 1
ATOM 1470 N N . ALA A 1 194 ? -1.849 6.450 19.318 1.00 95.88 194 ALA A N 1
ATOM 1471 C CA . ALA A 1 194 ? -1.314 7.803 19.165 1.00 95.88 194 ALA A CA 1
ATOM 1472 C C . ALA A 1 194 ? -0.248 7.922 18.056 1.00 95.88 194 ALA A C 1
ATOM 1474 O O . ALA A 1 194 ? 0.094 9.040 17.674 1.00 95.88 194 ALA A O 1
ATOM 1475 N N . ASP A 1 195 ? 0.269 6.792 17.557 1.00 96.06 195 ASP A N 1
ATOM 1476 C CA . ASP A 1 195 ? 1.242 6.737 16.462 1.00 96.06 195 ASP A CA 1
ATOM 1477 C C . ASP A 1 195 ? 0.953 5.556 15.525 1.00 96.06 195 ASP A C 1
ATOM 1479 O O . ASP A 1 195 ? 1.524 4.468 15.629 1.00 96.06 195 ASP A O 1
ATOM 1483 N N . ILE A 1 196 ? 0.040 5.780 14.582 1.00 98.00 196 ILE A N 1
ATOM 1484 C CA . ILE A 1 196 ? -0.352 4.787 13.574 1.00 98.00 196 ILE A CA 1
ATOM 1485 C C . ILE A 1 196 ? 0.749 4.479 12.552 1.00 98.00 196 ILE A C 1
ATOM 1487 O O . ILE A 1 196 ? 0.668 3.473 11.851 1.00 98.00 196 ILE A O 1
ATOM 1491 N N . LEU A 1 197 ? 1.776 5.330 12.455 1.00 97.00 197 LEU A N 1
ATOM 1492 C CA . LEU A 1 197 ? 2.915 5.125 11.557 1.00 97.00 197 LEU A CA 1
ATOM 1493 C C . LEU A 1 197 ? 4.056 4.343 12.227 1.00 97.00 197 LEU A C 1
ATOM 1495 O O . LEU A 1 197 ? 5.065 4.065 11.573 1.00 97.00 197 LEU A O 1
ATOM 1499 N N . GLY A 1 198 ? 3.889 3.990 13.504 1.00 96.06 198 GLY A N 1
ATOM 1500 C CA . GLY A 1 198 ? 4.799 3.136 14.249 1.00 96.06 198 GLY A CA 1
ATOM 1501 C C . GLY A 1 198 ? 4.907 1.720 13.674 1.00 96.06 198 GLY A C 1
ATOM 1502 O O . GLY A 1 198 ? 4.101 1.279 12.853 1.00 96.06 198 GLY A O 1
ATOM 1503 N N . ASN A 1 199 ? 5.940 1.006 14.120 1.00 95.56 199 ASN A N 1
ATOM 1504 C CA . ASN A 1 199 ? 6.251 -0.353 13.682 1.00 95.56 199 ASN A CA 1
ATOM 1505 C C . ASN A 1 199 ? 5.066 -1.301 13.925 1.00 95.56 199 ASN A C 1
ATOM 1507 O O . ASN A 1 199 ? 4.684 -1.512 15.071 1.00 95.56 199 ASN A O 1
ATOM 1511 N N . SER A 1 200 ? 4.512 -1.861 12.847 1.00 94.75 200 SER A N 1
ATOM 1512 C CA . SER A 1 200 ? 3.380 -2.807 12.845 1.00 94.75 200 SER A CA 1
ATOM 1513 C C . SER A 1 200 ? 2.055 -2.293 13.416 1.00 94.75 200 SER A C 1
ATOM 1515 O O . SER A 1 200 ? 1.046 -2.984 13.289 1.00 94.75 200 SER A O 1
ATOM 1517 N N . THR A 1 201 ? 1.993 -1.056 13.923 1.00 97.31 201 THR A N 1
ATOM 1518 C CA . THR A 1 201 ? 0.805 -0.501 14.587 1.00 97.31 201 THR A CA 1
ATOM 1519 C C . THR A 1 201 ? -0.466 -0.618 13.745 1.00 97.31 201 THR A C 1
ATOM 1521 O O . THR A 1 201 ? -1.538 -0.893 14.277 1.00 97.31 201 THR A O 1
ATOM 1524 N N . VAL A 1 202 ? -0.368 -0.403 12.428 1.00 97.50 202 VAL A N 1
ATOM 1525 C CA . VAL A 1 202 ? -1.518 -0.508 11.518 1.00 97.50 202 VAL A CA 1
ATOM 1526 C C . VAL A 1 202 ? -2.120 -1.913 11.505 1.00 97.50 202 VAL A C 1
ATOM 1528 O O . VAL A 1 202 ? -3.341 -2.046 11.547 1.00 97.50 202 VAL A O 1
ATOM 1531 N N . VAL A 1 203 ? -1.285 -2.954 11.501 1.00 96.81 203 VAL A N 1
ATOM 1532 C CA . VAL A 1 203 ? -1.758 -4.342 11.474 1.00 96.81 203 VAL A CA 1
ATOM 1533 C C . VAL A 1 203 ? -2.277 -4.744 12.844 1.00 96.81 203 VAL A C 1
ATOM 1535 O O . VAL A 1 203 ? -3.364 -5.303 12.921 1.00 96.81 203 VAL A O 1
ATOM 1538 N N . ASP A 1 204 ? -1.589 -4.356 13.921 1.00 96.81 204 ASP A N 1
ATOM 1539 C CA . ASP A 1 204 ? -2.047 -4.607 15.291 1.00 96.81 204 ASP A CA 1
ATOM 1540 C C . ASP A 1 204 ? -3.435 -4.001 15.534 1.00 96.81 204 ASP A C 1
ATOM 1542 O O . ASP A 1 204 ? -4.312 -4.623 16.136 1.00 96.81 204 ASP A O 1
ATOM 1546 N N . LEU A 1 205 ? -3.651 -2.774 15.051 1.00 98.00 205 LEU A N 1
ATOM 1547 C CA . LEU A 1 205 ? -4.922 -2.078 15.197 1.00 98.00 205 LEU A CA 1
ATOM 1548 C C . LEU A 1 205 ? -6.019 -2.723 14.337 1.00 98.00 205 LEU A C 1
ATOM 1550 O O . LEU A 1 205 ? -7.139 -2.891 14.816 1.00 98.00 205 LEU A O 1
ATOM 1554 N N . MET A 1 206 ? -5.702 -3.132 13.103 1.00 98.19 206 MET A N 1
ATOM 1555 C CA . MET A 1 206 ? -6.627 -3.879 12.242 1.00 98.19 206 MET A CA 1
ATOM 1556 C C . MET A 1 206 ? -6.970 -5.263 12.817 1.00 98.19 206 MET A C 1
ATOM 1558 O O . MET A 1 206 ? -8.125 -5.675 12.740 1.00 98.19 206 MET A O 1
ATOM 1562 N N . GLY A 1 207 ? -6.003 -5.967 13.411 1.00 97.06 207 GLY A N 1
ATOM 1563 C CA . GLY A 1 207 ? -6.195 -7.289 14.013 1.00 97.06 207 GLY A CA 1
ATOM 1564 C C . GLY A 1 207 ? -7.101 -7.220 15.229 1.00 97.06 207 GLY A C 1
ATOM 1565 O O . GLY A 1 207 ? -8.112 -7.919 15.285 1.00 97.06 207 GLY A O 1
ATOM 1566 N N . LYS A 1 208 ? -6.824 -6.274 16.136 1.00 97.56 208 LYS A N 1
ATOM 1567 C CA . LYS A 1 208 ? -7.724 -5.975 17.256 1.00 97.56 208 LYS A CA 1
ATOM 1568 C C . LYS A 1 208 ? -9.112 -5.584 16.771 1.00 97.56 208 LYS A C 1
ATOM 1570 O O . LYS A 1 208 ? -10.096 -6.039 17.339 1.00 97.56 208 LYS A O 1
ATOM 1575 N N . LEU A 1 209 ? -9.205 -4.765 15.719 1.00 98.38 209 LEU A N 1
ATOM 1576 C CA . LEU A 1 209 ? -10.493 -4.377 15.156 1.00 98.38 209 LEU A CA 1
ATOM 1577 C C . LEU A 1 209 ? -11.260 -5.602 14.675 1.00 98.38 209 LEU A C 1
ATOM 1579 O O . LEU A 1 209 ? -12.421 -5.735 15.026 1.00 98.38 209 LEU A O 1
ATOM 1583 N N . ILE A 1 210 ? -10.660 -6.510 13.915 1.00 97.50 210 ILE A N 1
ATOM 1584 C CA . ILE A 1 210 ? -11.377 -7.693 13.428 1.00 97.50 210 ILE A CA 1
ATOM 1585 C C . ILE A 1 210 ? -11.909 -8.568 14.573 1.00 97.50 210 ILE A C 1
ATOM 1587 O O . ILE A 1 210 ? -13.036 -9.047 14.469 1.00 97.50 210 ILE A O 1
ATOM 1591 N N . ASP A 1 211 ? -11.158 -8.709 15.664 1.00 96.94 211 ASP A N 1
ATOM 1592 C CA . ASP A 1 211 ? -11.523 -9.524 16.830 1.00 96.94 211 ASP A CA 1
ATOM 1593 C C . ASP A 1 211 ? -12.104 -8.692 17.996 1.00 96.94 211 ASP A C 1
ATOM 1595 O O . ASP A 1 211 ? -11.830 -8.936 19.172 1.00 96.94 211 ASP A O 1
ATOM 1599 N N . SER A 1 212 ? -12.886 -7.650 17.685 1.00 97.69 212 SER A N 1
ATOM 1600 C CA . SER A 1 212 ? -13.505 -6.772 18.693 1.00 97.69 212 SER A CA 1
ATOM 1601 C C . SER A 1 212 ? -14.991 -6.522 18.466 1.00 97.69 212 SER A C 1
ATOM 1603 O O . SER A 1 212 ? -15.488 -6.613 17.345 1.00 97.69 212 SER A O 1
ATOM 1605 N N . ASP A 1 213 ? -15.694 -6.089 19.513 1.00 96.94 213 ASP A N 1
ATOM 1606 C CA . ASP A 1 213 ? -17.043 -5.514 19.395 1.00 96.94 213 ASP A CA 1
ATOM 1607 C C . ASP A 1 213 ? -17.054 -4.006 19.084 1.00 96.94 213 ASP A C 1
ATOM 1609 O O . ASP A 1 213 ? -18.118 -3.412 18.895 1.00 96.94 213 ASP A O 1
ATOM 1613 N N . GLN A 1 214 ? -15.881 -3.381 18.974 1.00 98.12 214 GLN A N 1
ATOM 1614 C CA . GLN A 1 214 ? -15.763 -1.952 18.706 1.00 98.12 214 GLN A CA 1
ATOM 1615 C C . GLN A 1 214 ? -16.128 -1.637 17.254 1.00 98.12 214 GLN A C 1
ATOM 1617 O O . GLN A 1 214 ? -15.708 -2.365 16.356 1.00 98.12 214 GLN A O 1
ATOM 1622 N N . PRO A 1 215 ? -16.891 -0.567 16.973 1.00 97.06 215 PRO A N 1
ATOM 1623 C CA . PRO A 1 215 ? -17.332 -0.254 15.611 1.00 97.06 215 PRO A CA 1
ATOM 1624 C C . PRO A 1 215 ? -16.192 0.239 14.711 1.00 97.06 215 PRO A C 1
ATOM 1626 O O . PRO A 1 215 ? -16.257 0.105 13.487 1.00 97.06 215 PRO A O 1
ATOM 1629 N N . GLU A 1 216 ? -15.158 0.819 15.314 1.00 98.44 216 GLU A N 1
ATOM 1630 C CA . GLU A 1 216 ? -14.019 1.402 14.625 1.00 98.44 216 GLU A CA 1
ATOM 1631 C C . GLU A 1 216 ? -12.765 1.361 15.496 1.00 98.44 216 GLU A C 1
ATOM 1633 O O . GLU A 1 216 ? -12.831 1.174 16.712 1.00 98.44 216 GLU A O 1
ATOM 1638 N N . ALA A 1 217 ? -11.622 1.556 14.849 1.00 98.75 217 ALA A N 1
ATOM 1639 C CA . ALA A 1 217 ? -10.350 1.779 15.509 1.00 98.75 217 ALA A CA 1
ATOM 1640 C C . ALA A 1 217 ? -9.712 3.064 14.982 1.00 98.75 217 ALA A C 1
ATOM 1642 O O . ALA A 1 217 ? -9.772 3.345 13.783 1.00 98.75 217 ALA A O 1
ATOM 1643 N N . ILE A 1 218 ? -9.106 3.844 15.875 1.00 98.75 218 ILE A N 1
ATOM 1644 C CA . ILE A 1 218 ? -8.576 5.173 15.563 1.00 98.75 218 ILE A CA 1
ATOM 1645 C C . ILE A 1 218 ? -7.063 5.194 15.744 1.00 98.75 218 ILE A C 1
ATOM 1647 O O . ILE A 1 218 ? -6.541 4.960 16.829 1.00 98.75 218 ILE A O 1
ATOM 1651 N N . GLY A 1 219 ? -6.345 5.513 14.677 1.00 98.50 219 GLY A N 1
ATOM 1652 C CA . GLY A 1 219 ? -4.919 5.798 14.702 1.00 98.50 219 GLY A CA 1
ATOM 1653 C C . GLY A 1 219 ? -4.660 7.274 14.431 1.00 98.50 219 GLY A C 1
ATOM 1654 O O . GLY A 1 219 ? -5.260 7.847 13.528 1.00 98.50 219 GLY A O 1
ATOM 1655 N N . LEU A 1 220 ? -3.752 7.902 15.170 1.00 98.00 220 LEU A N 1
ATOM 1656 C CA . LEU A 1 220 ? -3.317 9.272 14.911 1.00 98.00 220 LEU A CA 1
ATOM 1657 C C . LEU A 1 220 ? -1.877 9.303 14.412 1.00 98.00 220 LEU A C 1
ATOM 1659 O O . LEU A 1 220 ? -1.063 8.442 14.737 1.00 98.00 220 LEU A O 1
ATOM 1663 N N . THR A 1 221 ? -1.554 10.337 13.648 1.00 96.12 221 THR A N 1
ATOM 1664 C CA . THR A 1 221 ? -0.172 10.753 13.421 1.00 96.12 221 THR A CA 1
ATOM 1665 C C . THR A 1 221 ? -0.069 12.265 13.547 1.00 96.12 221 THR A C 1
ATOM 1667 O O . THR A 1 221 ? -0.895 13.027 13.032 1.00 96.12 221 THR A O 1
ATOM 1670 N N . LEU A 1 222 ? 0.945 12.686 14.291 1.00 93.12 222 LEU A N 1
ATOM 1671 C CA . LEU A 1 222 ? 1.203 14.057 14.696 1.00 93.12 222 LEU A CA 1
ATOM 1672 C C . LEU A 1 222 ? 2.676 14.353 14.414 1.00 93.12 222 LEU A C 1
ATOM 1674 O O . LEU A 1 222 ? 3.491 13.439 14.299 1.00 93.12 222 LEU A O 1
ATOM 1678 N N . ASP A 1 223 ? 3.027 15.630 14.346 1.00 88.88 223 ASP A N 1
ATOM 1679 C CA . ASP A 1 223 ? 4.408 16.058 14.138 1.00 88.88 223 ASP A CA 1
ATOM 1680 C C . ASP A 1 223 ? 4.961 16.781 15.366 1.00 88.88 223 ASP A C 1
ATOM 1682 O O . ASP A 1 223 ? 4.223 17.271 16.234 1.00 88.88 223 ASP A O 1
ATOM 1686 N N . SER A 1 224 ? 6.285 16.905 15.389 1.00 87.56 224 SER A N 1
ATOM 1687 C CA . SER A 1 224 ? 6.990 17.774 16.320 1.00 87.56 224 SER A CA 1
ATOM 1688 C C . SER A 1 224 ? 6.392 19.190 16.295 1.00 87.56 224 SER A C 1
ATOM 1690 O O . SER A 1 224 ? 6.015 19.678 15.225 1.00 87.56 224 SER A O 1
ATOM 1692 N N . PRO A 1 225 ? 6.344 19.906 17.438 1.00 86.56 225 PRO A N 1
ATOM 1693 C CA . PRO A 1 225 ? 6.024 21.337 17.461 1.00 86.56 225 PRO A CA 1
ATOM 1694 C C . PRO A 1 225 ? 6.893 22.185 16.519 1.00 86.56 225 PRO A C 1
ATOM 1696 O O . PRO A 1 225 ? 6.480 23.265 16.115 1.00 86.56 225 PRO A O 1
ATOM 1699 N N . HIS A 1 226 ? 8.081 21.691 16.161 1.00 87.31 226 HIS A N 1
ATOM 1700 C CA . HIS A 1 226 ? 9.019 22.341 15.242 1.00 87.31 226 HIS A CA 1
ATOM 1701 C C . HIS A 1 226 ? 9.000 21.735 13.827 1.00 87.31 226 HIS A C 1
ATOM 1703 O O . HIS A 1 226 ? 9.871 22.035 13.014 1.00 87.31 226 HIS A O 1
ATOM 1709 N N . GLY A 1 227 ? 8.048 20.842 13.550 1.00 87.06 227 GLY A N 1
ATOM 1710 C CA . GLY A 1 227 ? 7.884 20.182 12.261 1.00 87.06 227 GLY A CA 1
ATOM 1711 C C . GLY A 1 227 ? 7.234 21.075 11.205 1.00 87.06 227 GLY A C 1
ATOM 1712 O O . GLY A 1 227 ? 6.805 22.200 11.464 1.00 87.06 227 GLY A O 1
ATOM 1713 N N . VAL A 1 228 ? 7.134 20.552 9.984 1.00 87.94 228 VAL A N 1
ATOM 1714 C CA . VAL A 1 228 ? 6.476 21.254 8.875 1.00 87.94 228 VAL A CA 1
ATOM 1715 C C . VAL A 1 228 ? 4.968 21.210 9.083 1.00 87.94 228 VAL A C 1
ATOM 1717 O O . VAL A 1 228 ? 4.422 20.133 9.293 1.00 87.94 228 VAL A O 1
ATOM 1720 N N . GLN A 1 229 ? 4.284 22.356 8.993 1.00 92.75 229 GLN A N 1
ATOM 1721 C CA . GLN A 1 229 ? 2.852 22.479 9.318 1.00 92.75 229 GLN A CA 1
ATOM 1722 C C . GLN A 1 229 ? 2.536 21.771 10.654 1.00 92.75 229 GLN A C 1
ATOM 1724 O O . GLN A 1 229 ? 1.879 20.726 10.665 1.00 92.75 229 GLN A O 1
ATOM 1729 N N . PRO A 1 230 ? 3.077 22.268 11.781 1.00 91.00 230 PRO A N 1
ATOM 1730 C CA . PRO A 1 230 ? 3.069 21.541 13.049 1.00 91.00 230 PRO A CA 1
ATOM 1731 C C . PRO A 1 230 ? 1.654 21.313 13.592 1.00 91.00 230 PRO A C 1
ATOM 1733 O O . PRO A 1 230 ? 1.440 20.364 14.341 1.00 91.00 230 PRO A O 1
ATOM 1736 N N . ASP A 1 231 ? 0.682 22.133 13.199 1.00 94.06 231 ASP A N 1
ATOM 1737 C CA . ASP A 1 231 ? -0.705 22.015 13.660 1.00 94.06 231 ASP A CA 1
ATOM 1738 C C . ASP A 1 231 ? -1.554 21.089 12.777 1.00 94.06 231 ASP A C 1
ATOM 1740 O O . ASP A 1 231 ? -2.703 20.810 13.112 1.00 94.06 231 ASP A O 1
ATOM 1744 N N . LEU A 1 232 ? -0.991 20.580 11.674 1.00 96.00 232 LEU A N 1
ATOM 1745 C CA . LEU A 1 232 ? -1.631 19.584 10.823 1.00 96.00 232 LEU A CA 1
ATOM 1746 C C . LEU A 1 232 ? -1.203 18.176 11.252 1.00 96.00 232 LEU A C 1
ATOM 1748 O O . LEU A 1 232 ? -0.022 17.821 11.189 1.00 96.00 232 LEU A O 1
ATOM 1752 N N . GLY A 1 233 ? -2.180 17.368 11.651 1.00 96.88 233 GLY A N 1
ATOM 1753 C CA . GLY A 1 233 ? -2.046 15.925 11.843 1.00 96.88 233 GLY A CA 1
ATOM 1754 C C . GLY A 1 233 ? -3.029 15.165 10.959 1.00 96.88 233 GLY A C 1
ATOM 1755 O O . GLY A 1 233 ? -3.799 15.769 10.208 1.00 96.88 233 GLY A O 1
ATOM 1756 N N . PHE A 1 234 ? -3.038 13.841 11.081 1.00 98.38 234 PHE A N 1
ATOM 1757 C CA . PHE A 1 234 ? -4.024 13.001 10.401 1.00 98.38 234 PHE A CA 1
ATOM 1758 C C . PHE A 1 234 ? -4.615 11.968 11.355 1.00 98.38 234 PHE A C 1
ATOM 1760 O O . PHE A 1 234 ? -3.901 11.370 12.163 1.00 98.38 234 PHE A O 1
ATOM 1767 N N . GLU A 1 235 ? -5.920 11.758 11.231 1.00 98.62 235 GLU A N 1
ATOM 1768 C CA . GLU A 1 235 ? -6.632 10.638 11.836 1.00 98.62 235 GLU A CA 1
ATOM 1769 C C . GLU A 1 235 ? -6.836 9.553 10.778 1.00 98.62 235 GLU A C 1
ATOM 1771 O O . GLU A 1 235 ? -7.262 9.843 9.662 1.00 98.62 235 GLU A O 1
ATOM 1776 N N . PHE A 1 236 ? -6.537 8.316 11.155 1.00 98.81 236 PHE A N 1
ATOM 1777 C CA . PHE A 1 236 ? -6.717 7.089 10.400 1.00 98.81 236 PHE A CA 1
ATOM 1778 C C . PHE A 1 236 ? -7.813 6.294 11.093 1.00 98.81 236 PHE A C 1
ATOM 1780 O O . PHE A 1 236 ? -7.608 5.742 12.175 1.00 98.81 236 PHE A O 1
ATOM 1787 N N . LYS A 1 237 ? -8.986 6.254 10.480 1.00 98.88 237 LYS A N 1
ATOM 1788 C CA . LYS A 1 237 ? -10.148 5.558 11.004 1.00 98.88 237 LYS A CA 1
ATOM 1789 C C . LYS A 1 237 ? -10.346 4.249 10.259 1.00 98.88 237 LYS A C 1
ATOM 1791 O O . LYS A 1 237 ? -10.615 4.242 9.057 1.00 98.88 237 LYS A O 1
ATOM 1796 N N . PHE A 1 238 ? -10.250 3.151 10.992 1.00 98.88 238 PHE A N 1
ATOM 1797 C CA . PHE A 1 238 ? -10.450 1.802 10.485 1.00 98.88 238 PHE A CA 1
ATOM 1798 C C . PHE A 1 238 ? -11.844 1.309 10.861 1.00 98.88 238 PHE A C 1
ATOM 1800 O O . PHE A 1 238 ? -12.291 1.513 11.986 1.00 98.88 238 PHE A O 1
ATOM 1807 N N . SER A 1 239 ? -12.535 0.647 9.937 1.00 98.75 239 SER A N 1
ATOM 1808 C CA . SER A 1 239 ? -13.844 0.033 10.198 1.00 98.75 239 SER A CA 1
ATOM 1809 C C . SER A 1 239 ? -14.020 -1.251 9.392 1.00 98.75 239 SER A C 1
ATOM 1811 O O . SER A 1 239 ? -13.434 -1.418 8.320 1.00 98.75 239 SER A O 1
ATOM 1813 N N . ARG A 1 240 ? -14.827 -2.180 9.908 1.00 98.25 240 ARG A N 1
ATOM 1814 C CA . ARG A 1 240 ? -15.172 -3.410 9.185 1.00 98.25 240 ARG A CA 1
ATOM 1815 C C . ARG A 1 240 ? -16.163 -3.108 8.059 1.00 98.25 240 ARG A C 1
ATOM 1817 O O . ARG A 1 240 ? -17.019 -2.233 8.171 1.00 98.25 240 ARG A O 1
ATOM 1824 N N . THR A 1 241 ? -16.043 -3.850 6.972 1.00 96.31 241 THR A N 1
ATOM 1825 C CA . THR A 1 241 ? -17.004 -3.924 5.871 1.00 96.31 241 THR A CA 1
ATOM 1826 C C . THR A 1 241 ? -17.836 -5.200 6.013 1.00 96.31 241 THR A C 1
ATOM 1828 O O . THR A 1 241 ? -17.529 -6.048 6.849 1.00 96.31 241 THR A O 1
ATOM 1831 N N . GLY A 1 242 ? -18.867 -5.374 5.180 1.00 94.94 242 GLY A N 1
ATOM 1832 C CA . GLY A 1 242 ? -19.612 -6.642 5.126 1.00 94.94 242 GLY A CA 1
ATOM 1833 C C . GLY A 1 242 ? -18.770 -7.838 4.660 1.00 94.94 242 GLY A C 1
ATOM 1834 O O . GLY A 1 242 ? -19.165 -8.980 4.858 1.00 94.94 242 GLY A O 1
ATOM 1835 N N . GLU A 1 243 ? -17.605 -7.575 4.070 1.00 95.12 243 GLU A N 1
ATOM 1836 C CA . GLU A 1 243 ? -16.668 -8.572 3.551 1.00 95.12 243 GLU A CA 1
ATOM 1837 C C . GLU A 1 243 ? -15.400 -8.678 4.414 1.00 95.12 243 GLU A C 1
ATOM 1839 O O . GLU A 1 243 ? -14.497 -9.450 4.090 1.00 95.12 243 GLU A O 1
ATOM 1844 N N . SER A 1 244 ? -15.308 -7.904 5.505 1.00 97.81 244 SER A N 1
ATOM 1845 C CA . SER A 1 244 ? -14.173 -7.993 6.417 1.00 97.81 244 SER A CA 1
ATOM 1846 C C . SER A 1 244 ? -14.146 -9.349 7.102 1.00 97.81 244 SER A C 1
ATOM 1848 O O . SER A 1 244 ? -15.146 -9.802 7.660 1.00 97.81 244 SER A O 1
ATOM 1850 N N . VAL A 1 245 ? -12.979 -9.978 7.111 1.00 97.69 245 VAL A N 1
ATOM 1851 C CA . VAL A 1 245 ? -12.773 -11.269 7.764 1.00 97.69 245 VAL A CA 1
ATOM 1852 C C . VAL A 1 245 ? -11.341 -11.365 8.264 1.00 97.69 245 VAL A C 1
ATOM 1854 O O . VAL A 1 245 ? -10.435 -10.798 7.657 1.00 97.69 245 VAL A O 1
ATOM 1857 N N . GLY A 1 246 ? -11.134 -12.084 9.364 1.00 97.81 246 GLY A N 1
ATOM 1858 C CA . GLY A 1 246 ? -9.802 -12.495 9.784 1.00 97.81 246 GLY A CA 1
ATOM 1859 C C . GLY A 1 246 ? -9.707 -13.991 10.005 1.00 97.81 246 GLY A C 1
ATOM 1860 O O . GLY A 1 246 ? -10.714 -14.669 10.224 1.00 97.81 246 GLY A O 1
ATOM 1861 N N . TYR A 1 247 ? -8.478 -14.476 9.929 1.00 97.81 247 TYR A N 1
ATOM 1862 C CA . TYR A 1 247 ? -8.114 -15.869 10.129 1.00 97.81 247 TYR A CA 1
ATOM 1863 C C . TYR A 1 247 ? -6.913 -15.929 11.064 1.00 97.81 247 TYR A C 1
ATOM 1865 O O . TYR A 1 247 ? -6.012 -15.101 10.946 1.00 97.81 247 TYR A O 1
ATOM 1873 N N . MET A 1 248 ? -6.886 -16.903 11.965 1.00 95.88 248 MET A N 1
ATOM 1874 C CA . MET A 1 248 ? -5.740 -17.179 12.829 1.00 95.88 248 MET A CA 1
ATOM 1875 C C . MET A 1 248 ? -5.244 -18.600 12.612 1.00 95.88 248 MET A C 1
ATOM 1877 O O . MET A 1 248 ? -6.028 -19.510 12.347 1.00 95.88 248 MET A O 1
ATOM 1881 N N . SER A 1 249 ? -3.938 -18.797 12.732 1.00 93.38 249 SER A N 1
ATOM 1882 C CA . SER A 1 249 ? -3.340 -20.122 12.644 1.00 93.38 249 SER A CA 1
ATOM 1883 C C . SER A 1 249 ? -3.682 -20.929 13.894 1.00 93.38 249 SER A C 1
ATOM 1885 O O . SER A 1 249 ? -3.618 -20.428 15.015 1.00 93.38 249 SER A O 1
ATOM 1887 N N . ALA A 1 250 ? -4.016 -22.207 13.714 1.00 86.69 250 ALA A N 1
ATOM 1888 C CA . ALA A 1 250 ? -4.186 -23.127 14.840 1.00 86.69 250 ALA A CA 1
ATOM 1889 C C . ALA A 1 250 ? -2.840 -23.613 15.418 1.00 86.69 250 ALA A C 1
ATOM 1891 O O . ALA A 1 250 ? -2.805 -24.197 16.501 1.00 86.69 250 ALA A O 1
ATOM 1892 N N . ALA A 1 251 ? -1.742 -23.412 14.681 1.00 88.19 251 ALA A N 1
ATOM 1893 C CA . ALA A 1 251 ? -0.426 -23.967 14.994 1.00 88.19 251 ALA A CA 1
ATOM 1894 C C . ALA A 1 251 ? 0.628 -22.903 15.340 1.00 88.19 251 ALA A C 1
ATOM 1896 O O . ALA A 1 251 ? 1.660 -23.234 15.923 1.00 88.19 251 ALA A O 1
ATOM 1897 N N . THR A 1 252 ? 0.401 -21.645 14.962 1.00 89.06 252 THR A N 1
ATOM 1898 C CA . THR A 1 252 ? 1.355 -20.539 15.124 1.00 89.06 252 THR A CA 1
ATOM 1899 C C . THR A 1 252 ? 0.633 -19.250 15.523 1.00 89.06 252 THR A C 1
ATOM 1901 O O . THR A 1 252 ? -0.589 -19.223 15.606 1.00 89.06 252 THR A O 1
ATOM 1904 N N . GLU A 1 253 ? 1.377 -18.163 15.739 1.00 87.00 253 GLU A N 1
ATOM 1905 C CA . GLU A 1 253 ? 0.804 -16.823 15.954 1.00 87.00 253 GLU A CA 1
ATOM 1906 C C . GLU A 1 253 ? 0.458 -16.095 14.637 1.00 87.00 253 GLU A C 1
ATOM 1908 O O . GLU A 1 253 ? 0.113 -14.915 14.660 1.00 87.00 253 GLU A O 1
ATOM 1913 N N . ALA A 1 254 ? 0.557 -16.768 13.482 1.00 92.00 254 ALA A N 1
ATOM 1914 C CA . ALA A 1 254 ? 0.245 -16.175 12.184 1.00 92.00 254 ALA A CA 1
ATOM 1915 C C . ALA A 1 254 ? -1.248 -15.841 12.061 1.00 92.00 254 ALA A C 1
ATOM 1917 O O . ALA A 1 254 ? -2.117 -16.611 12.486 1.00 92.00 254 ALA A O 1
ATOM 1918 N N . TYR A 1 255 ? -1.556 -14.717 11.419 1.00 94.94 255 TYR A N 1
ATOM 1919 C CA . TYR A 1 255 ? -2.932 -14.259 11.232 1.00 94.94 255 TYR A CA 1
ATOM 1920 C C . TYR A 1 255 ? -3.094 -13.479 9.931 1.00 94.94 255 TYR A C 1
ATOM 1922 O O . TYR A 1 255 ? -2.146 -12.914 9.404 1.00 94.94 255 TYR A O 1
ATOM 1930 N N . SER A 1 256 ? -4.316 -13.424 9.415 1.00 97.62 256 SER A N 1
ATOM 1931 C CA . SER A 1 256 ? -4.650 -12.724 8.172 1.00 97.62 256 SER A CA 1
ATOM 1932 C C . SER A 1 256 ? -5.855 -11.835 8.391 1.00 97.62 256 SER A C 1
ATOM 1934 O O . SER A 1 256 ? -6.775 -12.197 9.125 1.00 97.62 256 SER A O 1
ATOM 1936 N N . ILE A 1 257 ? -5.883 -10.686 7.723 1.00 98.12 257 ILE A N 1
ATOM 1937 C CA . ILE A 1 257 ? -6.992 -9.735 7.784 1.00 98.12 257 ILE A CA 1
ATOM 1938 C C . ILE A 1 257 ? -7.343 -9.330 6.366 1.00 98.12 257 ILE A C 1
ATOM 1940 O O . ILE A 1 257 ? -6.505 -8.809 5.640 1.00 98.12 257 ILE A O 1
ATOM 1944 N N . TYR A 1 258 ? -8.595 -9.500 5.980 1.00 98.31 258 TYR A N 1
ATOM 1945 C CA . TYR A 1 258 ? -9.059 -9.143 4.655 1.00 98.31 258 TYR A CA 1
ATOM 1946 C C . TYR A 1 258 ? -10.093 -8.020 4.711 1.00 98.31 258 TYR A C 1
ATOM 1948 O O . TYR A 1 258 ? -11.011 -8.040 5.531 1.00 98.31 258 TYR A O 1
ATOM 1956 N N . ASN A 1 259 ? -9.940 -7.057 3.802 1.00 97.75 259 ASN A N 1
ATOM 1957 C CA . ASN A 1 259 ? -10.934 -6.057 3.422 1.00 97.75 259 ASN A CA 1
ATOM 1958 C C . ASN A 1 259 ? -11.446 -5.144 4.552 1.00 97.75 259 ASN A C 1
ATOM 1960 O O . ASN A 1 259 ? -12.655 -4.941 4.713 1.00 97.75 259 ASN A O 1
ATOM 1964 N N . VAL A 1 260 ? -10.532 -4.571 5.336 1.00 98.62 260 VAL A N 1
ATOM 1965 C CA . VAL A 1 260 ? -10.832 -3.507 6.309 1.00 98.62 260 VAL A CA 1
ATOM 1966 C C . VAL A 1 260 ? -10.914 -2.162 5.590 1.00 98.62 260 VAL A C 1
ATOM 1968 O O . VAL A 1 260 ? -10.090 -1.844 4.733 1.00 98.62 260 VAL A O 1
ATOM 1971 N N . ARG A 1 261 ? -11.905 -1.341 5.937 1.00 98.88 261 ARG A N 1
ATOM 1972 C CA . ARG A 1 261 ? -12.018 0.034 5.444 1.00 98.88 261 ARG A CA 1
ATOM 1973 C C . ARG A 1 261 ? -11.062 0.948 6.199 1.00 98.88 261 ARG A C 1
ATOM 1975 O O . ARG A 1 261 ? -11.046 0.915 7.424 1.00 98.88 261 ARG A O 1
ATOM 1982 N N . LEU A 1 262 ? -10.388 1.834 5.475 1.00 98.88 262 LEU A N 1
ATOM 1983 C CA . LEU A 1 262 ? -9.628 2.953 6.011 1.00 98.88 262 LEU A CA 1
ATOM 1984 C C . LEU A 1 262 ? -10.150 4.280 5.439 1.00 98.88 262 LEU A C 1
ATOM 1986 O O . LEU A 1 262 ? -10.240 4.460 4.222 1.00 98.88 262 LEU A O 1
ATOM 1990 N N . ASP A 1 263 ? -10.445 5.215 6.337 1.00 98.88 263 ASP A N 1
ATOM 1991 C CA . ASP A 1 263 ? -10.635 6.631 6.038 1.00 98.88 263 ASP A CA 1
ATOM 1992 C C . ASP A 1 263 ? -9.502 7.435 6.700 1.00 98.88 263 ASP A C 1
ATOM 1994 O O . ASP A 1 263 ? -9.179 7.213 7.866 1.00 98.88 263 ASP A O 1
ATOM 1998 N N . ILE A 1 264 ? -8.897 8.376 5.976 1.00 98.75 264 ILE A N 1
ATOM 1999 C CA . ILE A 1 264 ? -7.876 9.290 6.494 1.00 98.75 264 ILE A CA 1
ATOM 2000 C C . ILE A 1 264 ? -8.367 10.715 6.319 1.00 98.75 264 ILE A C 1
ATOM 2002 O O . ILE A 1 264 ? -8.676 11.134 5.203 1.00 98.75 264 ILE A O 1
ATOM 2006 N N . ARG A 1 265 ? -8.378 11.481 7.410 1.00 98.31 265 ARG A N 1
ATOM 2007 C CA . ARG A 1 265 ? -8.756 12.896 7.387 1.00 98.31 265 ARG A CA 1
ATOM 2008 C C . ARG A 1 265 ? -7.707 13.776 8.064 1.00 98.31 265 ARG A C 1
ATOM 2010 O O . ARG A 1 265 ? -7.110 13.353 9.059 1.00 98.31 265 ARG A O 1
ATOM 2017 N N . PRO A 1 266 ? -7.494 15.005 7.567 1.00 98.00 266 PRO A N 1
ATOM 2018 C CA . PRO A 1 266 ? -6.663 15.977 8.255 1.00 98.00 266 PRO A CA 1
ATOM 2019 C C . PRO A 1 266 ? -7.335 16.398 9.565 1.00 98.00 266 PRO A C 1
ATOM 2021 O O . PRO A 1 266 ? -8.554 16.570 9.627 1.00 98.00 266 PRO A O 1
ATOM 2024 N N . ILE A 1 267 ? -6.532 16.592 10.607 1.00 97.31 267 ILE A N 1
ATOM 2025 C CA . ILE A 1 267 ? -6.972 17.097 11.910 1.00 97.31 267 ILE A CA 1
ATOM 2026 C C . ILE A 1 267 ? -6.121 18.292 12.331 1.00 97.31 267 ILE A C 1
ATOM 2028 O O . ILE A 1 267 ? -4.957 18.411 11.946 1.00 97.31 267 ILE A O 1
ATOM 2032 N N . VAL A 1 268 ? -6.706 19.163 13.154 1.00 95.69 268 VAL A N 1
ATOM 2033 C CA . VAL A 1 268 ? -5.998 20.294 13.759 1.00 95.69 268 VAL A CA 1
ATOM 2034 C C . VAL A 1 268 ? -5.519 19.900 15.151 1.00 95.69 268 VAL A C 1
ATOM 2036 O O . VAL A 1 268 ? -6.323 19.602 16.036 1.00 95.69 268 VAL A O 1
ATOM 2039 N N . VAL A 1 269 ? -4.205 19.927 15.355 1.00 92.50 269 VAL A N 1
ATOM 2040 C CA . VAL A 1 269 ? -3.568 19.647 16.643 1.00 92.50 269 VAL A CA 1
ATOM 2041 C C . VAL A 1 269 ? -3.545 20.928 17.472 1.00 92.50 269 VAL A C 1
ATOM 2043 O O . VAL A 1 269 ? -2.919 21.913 17.091 1.00 92.50 269 VAL A O 1
ATOM 2046 N N . ARG A 1 270 ? -4.221 20.931 18.626 1.00 89.81 270 ARG A N 1
ATOM 2047 C CA . ARG A 1 270 ? -4.187 22.080 19.544 1.00 89.81 270 ARG A CA 1
ATOM 2048 C C . ARG A 1 270 ? -2.840 22.167 20.265 1.00 89.81 270 ARG A C 1
ATOM 2050 O O . ARG A 1 270 ? -2.285 21.153 20.687 1.00 89.81 270 ARG A O 1
ATOM 2057 N N . ARG A 1 271 ? -2.336 23.394 20.430 1.00 85.06 271 ARG A N 1
ATOM 2058 C CA . ARG A 1 271 ? -1.069 23.699 21.111 1.00 85.06 271 ARG A CA 1
ATOM 2059 C C . ARG A 1 271 ? -1.313 24.482 22.420 1.00 85.06 271 ARG A C 1
ATOM 2061 O O . ARG A 1 271 ? -2.216 25.317 22.445 1.00 85.06 271 ARG A O 1
ATOM 2068 N N . PRO A 1 272 ? -0.511 24.251 23.481 1.00 87.19 272 PRO A N 1
ATOM 2069 C CA . PRO A 1 272 ? 0.515 23.212 23.573 1.00 87.19 272 PRO A CA 1
ATOM 2070 C C . PRO A 1 272 ? -0.1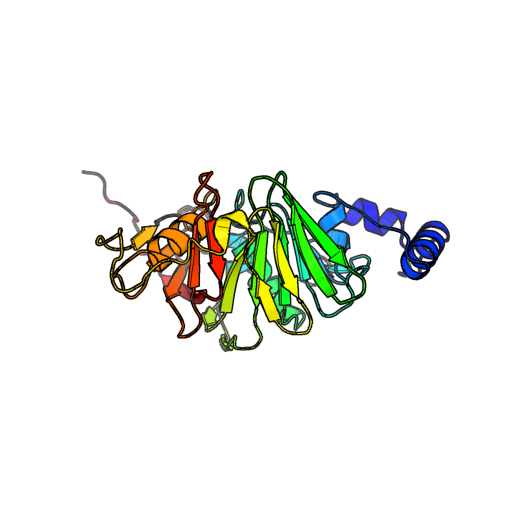30 21.817 23.633 1.00 87.19 272 PRO A C 1
ATOM 2072 O O . PRO A 1 272 ? -1.240 21.664 24.133 1.00 87.19 272 PRO A O 1
ATOM 2075 N N . LEU A 1 273 ? 0.556 20.806 23.088 1.00 83.88 273 LEU A N 1
ATOM 2076 C CA . LEU A 1 273 ? 0.028 19.433 23.039 1.00 83.88 273 LEU A CA 1
ATOM 2077 C C . LEU A 1 273 ? -0.181 18.853 24.448 1.00 83.88 273 LEU A C 1
ATOM 2079 O O . LEU A 1 273 ? -1.069 18.039 24.672 1.00 83.88 273 LEU A O 1
ATOM 2083 N N . TYR A 1 274 ? 0.645 19.291 25.394 1.00 85.19 274 TYR A N 1
ATOM 2084 C CA . TYR A 1 274 ? 0.580 18.942 26.803 1.00 85.19 274 TYR A CA 1
ATOM 2085 C C . TYR A 1 274 ? 0.830 20.193 27.646 1.00 85.19 274 TYR A C 1
ATOM 2087 O O . TYR A 1 274 ? 1.415 21.173 27.184 1.00 85.19 274 TYR A O 1
ATOM 2095 N N . GLN A 1 275 ? 0.399 20.147 28.899 1.00 89.88 275 GLN A N 1
ATOM 2096 C CA . GLN A 1 275 ? 0.714 21.153 29.906 1.00 89.88 275 GLN A CA 1
ATOM 2097 C C . GLN A 1 275 ? 1.550 20.478 30.995 1.00 89.88 275 GLN A C 1
ATOM 2099 O O . GLN A 1 275 ? 1.265 19.339 31.369 1.00 89.88 275 GLN A O 1
ATOM 2104 N N . TYR A 1 276 ? 2.600 21.154 31.464 1.00 86.38 276 TYR A N 1
ATOM 2105 C CA . TYR A 1 276 ? 3.373 20.678 32.610 1.00 86.38 276 TYR A CA 1
ATOM 2106 C C . TYR A 1 276 ? 2.481 20.683 33.857 1.00 86.38 276 TYR A C 1
ATOM 2108 O O . TYR A 1 276 ? 1.663 21.589 34.023 1.00 86.38 276 TYR A O 1
ATOM 2116 N N . LYS A 1 277 ? 2.623 19.651 34.689 1.00 83.12 277 LYS A N 1
ATOM 2117 C CA . LYS A 1 277 ? 2.013 19.601 36.018 1.00 83.12 277 LYS A CA 1
ATOM 2118 C C . LYS A 1 277 ? 2.965 20.181 37.048 1.00 83.12 277 LYS A C 1
ATOM 2120 O O . LYS A 1 277 ? 4.180 19.915 36.905 1.00 83.12 277 LYS A O 1
#